Protein AF-A0A9D9PP61-F1 (afdb_monomer)

Solvent-accessible surface area (backbone atoms only — not comparable to full-atom values): 11544 Å² total; per-residue (Å²): 133,84,81,78,79,73,74,81,73,53,73,69,57,49,48,56,55,35,59,77,55,33,58,64,58,42,52,49,50,52,59,73,33,48,47,101,90,44,69,43,44,68,62,46,33,52,52,33,17,30,43,15,10,36,27,21,38,51,21,28,61,73,68,67,52,72,70,45,78,49,66,47,98,87,64,31,32,33,50,43,47,66,54,40,40,46,40,39,63,72,36,74,66,7,30,41,28,34,34,34,77,76,27,69,51,53,68,69,57,54,50,51,41,51,53,49,44,68,73,51,63,86,49,85,87,61,56,57,95,81,36,53,58,68,61,52,48,49,55,43,50,52,45,38,73,64,60,40,52,61,47,46,68,71,71,37,94,47,52,80,39,42,15,41,44,31,9,52,33,27,29,51,46,42,50,53,25,43,77,72,66,46,58,48,55,62,51,31,53,51,32,42,46,32,19,58,50,34,30,24,59,54,78,56,44,44,78,79,70,76,79,81,73,129

pLDDT: mean 89.69, std 12.36, range [35.34, 98.19]

Secondary structure (DSSP, 8-state):
------PPPPHHHHHHHHHHHHHHHHHHHHHHTEETTEE-HHHHHHHHHHHHHHHHHHHHHHHT---EEEE-TTS-EEEESHHHHHHHTSSTTSHHHHHHHHH---HHHHHHHHHHHHHHTT-TT--BTTB-HHHHHHHHHHHIIIIIHHHHHHH-SSGGGHHHHHHHHHHHHHHHHHHTT--HHHHHHHHHHHHHHHTT--GGGS--------

Sequence (214 aa):
MGLFNKKQETEDQIVDRLCGNAGNVVAMFQHVFDTPAGFDSRRAVIFTSSLAGFACHQAVNANKESYQLVTTADGRKFYFGDSVNKYLLESTYSTVGSITAVTDVPFEEIREIVRKCASIIGEEGYTLGGYNPQLLYRETKECWNGIFDNMIARYCMTPSEWPLLFGIVAQNIVSIALEGGAPKEATGKLSAEVMIYMSKLDDDSFLTDGEESI

Radius of gyration: 17.22 Å; Cα contacts (8 Å, |Δi|>4): 284; chains: 1; bounding box: 47×47×52 Å

Mean predicted aligned error: 5.37 Å

Structure (mmCIF, N/CA/C/O backbone):
data_AF-A0A9D9PP61-F1
#
_entry.id   AF-A0A9D9PP61-F1
#
loop_
_atom_site.group_PDB
_atom_site.id
_atom_site.type_symbol
_atom_site.label_atom_id
_atom_site.label_alt_id
_atom_site.label_comp_id
_atom_site.label_asym_id
_atom_site.label_entity_id
_atom_site.label_seq_id
_atom_site.pdbx_PDB_ins_code
_atom_site.Cartn_x
_atom_site.Cartn_y
_atom_site.Cartn_z
_atom_site.occupancy
_atom_site.B_iso_or_equiv
_atom_site.auth_seq_id
_atom_site.auth_comp_id
_atom_site.auth_asym_id
_atom_site.auth_atom_id
_atom_site.pdbx_PDB_model_num
ATOM 1 N N . MET A 1 1 ? 16.218 -29.564 27.426 1.00 40.28 1 MET A N 1
ATOM 2 C CA . MET A 1 1 ? 15.906 -29.040 26.079 1.00 40.28 1 MET A CA 1
ATOM 3 C C . MET A 1 1 ? 16.162 -27.549 26.109 1.00 40.28 1 MET A C 1
ATOM 5 O O . MET A 1 1 ? 15.492 -26.859 26.864 1.00 40.28 1 MET A O 1
ATOM 9 N N . GLY A 1 2 ? 17.202 -27.085 25.416 1.00 39.81 2 GLY A N 1
ATOM 10 C CA . GLY A 1 2 ? 17.571 -25.673 25.408 1.00 39.81 2 GLY A CA 1
ATOM 11 C C . GLY A 1 2 ? 16.500 -24.852 24.701 1.00 39.81 2 GLY A C 1
ATOM 12 O O . GLY A 1 2 ? 16.212 -25.097 23.532 1.00 39.81 2 GLY A O 1
ATOM 13 N N . LEU A 1 3 ? 15.913 -23.899 25.422 1.00 43.56 3 LEU A N 1
ATOM 14 C CA . LEU A 1 3 ? 15.178 -22.787 24.836 1.00 43.56 3 LEU A CA 1
ATOM 15 C C . LEU A 1 3 ? 16.167 -22.042 23.936 1.00 43.56 3 LEU A C 1
ATOM 17 O O . LEU A 1 3 ? 17.056 -21.349 24.429 1.00 43.56 3 LEU A O 1
ATOM 21 N N . PHE A 1 4 ? 16.069 -22.245 22.622 1.00 47.28 4 PHE A N 1
ATOM 22 C CA . PHE A 1 4 ? 16.763 -21.399 21.663 1.00 47.28 4 PHE A CA 1
ATOM 23 C C . PHE A 1 4 ? 16.227 -19.986 21.855 1.00 47.28 4 PHE A C 1
ATOM 25 O O . PHE A 1 4 ? 15.124 -19.657 21.425 1.00 47.28 4 PHE A O 1
ATOM 32 N N . ASN A 1 5 ? 17.016 -19.169 22.542 1.00 44.31 5 ASN A N 1
ATOM 33 C CA . ASN A 1 5 ? 16.831 -17.736 22.628 1.00 44.31 5 ASN A CA 1
ATOM 34 C C . ASN A 1 5 ? 17.084 -17.196 21.210 1.00 44.31 5 ASN A C 1
ATOM 36 O O . ASN A 1 5 ? 18.222 -16.875 20.861 1.00 44.31 5 ASN A O 1
ATOM 40 N N . LYS A 1 6 ? 16.068 -17.228 20.332 1.00 58.09 6 LYS A N 1
ATOM 41 C CA . LYS A 1 6 ? 16.155 -16.585 19.016 1.00 58.09 6 LYS A CA 1
ATOM 42 C C . LYS A 1 6 ? 16.436 -15.114 19.296 1.00 58.09 6 LYS A C 1
ATOM 44 O O . LYS A 1 6 ? 15.601 -14.424 19.873 1.00 58.09 6 LYS A O 1
ATOM 49 N N . LYS A 1 7 ? 17.645 -14.667 18.957 1.00 69.88 7 LYS A N 1
ATOM 50 C CA . LYS A 1 7 ? 18.024 -13.259 19.029 1.00 69.88 7 LYS A CA 1
ATOM 51 C C . LYS A 1 7 ? 16.982 -12.474 18.232 1.00 69.88 7 LYS A C 1
ATOM 53 O O . LYS A 1 7 ? 16.727 -12.824 17.083 1.00 69.88 7 LYS A O 1
ATOM 58 N N . GLN A 1 8 ? 16.358 -11.485 18.865 1.00 81.56 8 GLN A N 1
ATOM 59 C CA . GLN A 1 8 ? 15.402 -10.612 18.195 1.00 81.56 8 GLN A CA 1
ATOM 60 C C . GLN A 1 8 ? 16.118 -9.919 17.029 1.00 81.56 8 GLN A C 1
ATOM 62 O O . GLN A 1 8 ? 17.188 -9.338 17.231 1.00 81.56 8 GLN A O 1
ATOM 67 N N . GLU A 1 9 ? 15.574 -10.067 15.820 1.00 87.12 9 GLU A N 1
ATOM 68 C CA . GLU A 1 9 ? 16.103 -9.420 14.617 1.00 87.12 9 GLU A CA 1
ATOM 69 C C . GLU A 1 9 ? 15.941 -7.896 14.749 1.00 87.12 9 GLU A C 1
ATOM 71 O O . GLU A 1 9 ? 14.954 -7.416 15.315 1.00 87.12 9 GLU A O 1
ATOM 76 N N . THR A 1 10 ? 16.914 -7.127 14.257 1.00 90.31 10 THR A N 1
ATOM 77 C CA . THR A 1 10 ? 16.733 -5.681 14.045 1.00 90.31 10 THR A CA 1
ATOM 78 C C . THR A 1 10 ? 15.830 -5.438 12.832 1.00 90.31 10 THR A C 1
ATOM 80 O O . THR A 1 10 ? 15.660 -6.328 12.001 1.00 90.31 10 THR A O 1
ATOM 83 N N . GLU A 1 11 ? 15.268 -4.233 12.693 1.00 86.25 11 GLU A N 1
ATOM 84 C CA . GLU A 1 11 ? 14.429 -3.876 11.534 1.00 86.25 11 GLU A CA 1
ATOM 85 C C . GLU A 1 11 ? 15.180 -4.085 10.205 1.00 86.25 11 GLU A C 1
ATOM 87 O O . GLU A 1 11 ? 14.649 -4.731 9.307 1.00 86.25 11 GLU A O 1
ATOM 92 N N . ASP A 1 12 ? 16.455 -3.685 10.126 1.00 89.81 12 ASP A N 1
ATOM 93 C CA . ASP A 1 12 ? 17.309 -3.934 8.952 1.00 89.81 12 ASP A CA 1
ATOM 94 C C . ASP A 1 12 ? 17.451 -5.432 8.629 1.00 89.81 12 ASP A C 1
ATOM 96 O O . ASP A 1 12 ? 17.347 -5.838 7.476 1.00 89.81 12 ASP A O 1
ATOM 100 N N . GLN A 1 13 ? 17.632 -6.283 9.647 1.00 92.69 13 GLN A N 1
ATOM 101 C CA . GLN A 1 13 ? 17.748 -7.734 9.451 1.00 92.69 13 GLN A CA 1
ATOM 102 C C . GLN A 1 13 ? 16.442 -8.349 8.935 1.00 92.69 13 GLN A C 1
ATOM 104 O O . GLN A 1 13 ? 16.469 -9.263 8.108 1.00 92.69 13 GLN A O 1
ATOM 109 N N . ILE A 1 14 ? 15.302 -7.842 9.413 1.00 92.38 14 ILE A N 1
ATOM 110 C CA . ILE A 1 14 ? 13.980 -8.237 8.926 1.00 92.38 14 ILE A CA 1
ATOM 111 C C . ILE A 1 14 ? 13.835 -7.832 7.457 1.00 92.38 14 ILE A C 1
ATOM 113 O O . ILE A 1 14 ? 13.460 -8.667 6.634 1.00 92.38 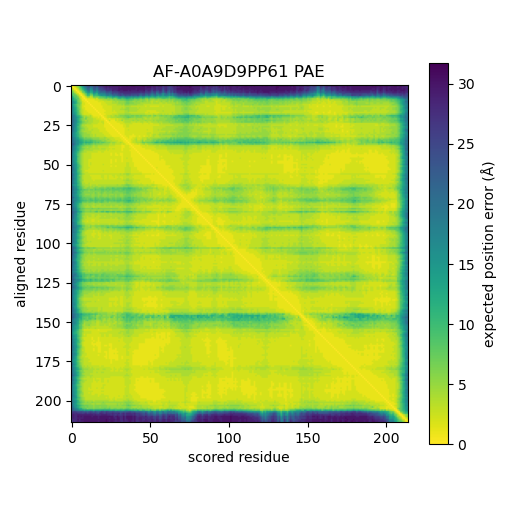14 ILE A O 1
ATOM 117 N N . VAL A 1 15 ? 14.160 -6.583 7.116 1.00 91.12 15 VAL A N 1
ATOM 118 C CA . VAL A 1 15 ? 14.073 -6.067 5.745 1.00 91.12 15 VAL A CA 1
ATOM 119 C C . VAL A 1 15 ? 14.965 -6.870 4.803 1.00 91.12 15 VAL A C 1
ATOM 121 O O . VAL A 1 15 ? 14.468 -7.353 3.789 1.00 91.12 15 VAL A O 1
ATOM 124 N N . ASP A 1 16 ? 16.228 -7.115 5.155 1.00 91.75 16 ASP A N 1
ATOM 125 C CA . ASP A 1 16 ? 17.153 -7.923 4.349 1.00 91.75 16 ASP A CA 1
ATOM 126 C C . ASP A 1 16 ? 16.590 -9.324 4.066 1.00 91.75 16 ASP A C 1
ATOM 128 O O . ASP A 1 16 ? 16.606 -9.813 2.929 1.00 91.75 16 ASP A O 1
ATOM 132 N N . ARG A 1 17 ? 16.028 -9.969 5.095 1.00 93.12 17 ARG A N 1
ATOM 133 C CA . ARG A 1 17 ? 15.388 -11.280 4.963 1.00 93.12 17 ARG A CA 1
ATOM 134 C C . ARG A 1 17 ? 14.162 -11.221 4.053 1.00 93.12 17 ARG A C 1
ATOM 136 O O . ARG A 1 17 ? 13.979 -12.121 3.231 1.00 93.12 17 ARG A O 1
ATOM 143 N N . LEU A 1 18 ? 13.308 -10.211 4.193 1.00 92.88 18 LEU A N 1
ATOM 144 C CA . LEU A 1 18 ? 12.108 -10.062 3.367 1.00 92.88 18 LEU A CA 1
ATOM 145 C C . LEU A 1 18 ? 12.463 -9.732 1.911 1.00 92.88 18 LEU A C 1
ATOM 147 O O . LEU A 1 18 ? 11.897 -10.347 1.010 1.00 92.88 18 LEU A O 1
ATOM 151 N N . CYS A 1 19 ? 13.455 -8.872 1.668 1.00 89.56 19 CYS A N 1
ATOM 152 C CA . CYS A 1 19 ? 13.994 -8.575 0.338 1.00 89.56 19 CYS A CA 1
ATOM 153 C C . CYS A 1 19 ? 14.442 -9.848 -0.390 1.00 89.56 19 CYS A C 1
ATOM 155 O O . CYS A 1 19 ? 14.074 -10.060 -1.546 1.00 89.56 19 CYS A O 1
ATOM 157 N N . GLY A 1 20 ? 15.149 -10.748 0.304 1.00 84.56 20 GLY A N 1
ATOM 158 C CA . GLY A 1 20 ? 15.560 -12.041 -0.254 1.00 84.56 20 GLY A CA 1
ATOM 159 C C . GLY A 1 20 ? 14.400 -12.966 -0.655 1.00 84.56 20 GLY A C 1
ATOM 160 O O . GLY A 1 20 ? 14.601 -13.893 -1.437 1.00 84.56 20 GLY A O 1
ATOM 161 N N . ASN A 1 21 ? 13.185 -12.720 -0.153 1.00 84.00 21 ASN A N 1
ATOM 162 C CA . ASN A 1 21 ? 11.995 -13.534 -0.418 1.00 84.00 21 ASN A CA 1
ATOM 163 C C . ASN A 1 21 ? 10.956 -12.842 -1.320 1.00 84.00 21 ASN A C 1
ATOM 165 O O . ASN A 1 21 ? 10.147 -13.526 -1.954 1.00 84.00 21 ASN A O 1
ATOM 169 N N . ALA A 1 22 ? 10.986 -11.511 -1.420 1.00 87.94 22 ALA A N 1
ATOM 170 C CA . ALA A 1 22 ? 10.025 -10.715 -2.181 1.00 87.94 22 ALA A CA 1
ATOM 171 C C . ALA A 1 22 ? 10.068 -10.995 -3.694 1.00 87.94 22 ALA A C 1
ATOM 173 O O . ALA A 1 22 ? 9.051 -10.848 -4.370 1.00 87.94 22 ALA A O 1
ATOM 174 N N . GLY A 1 23 ? 11.205 -11.459 -4.227 1.00 86.88 23 GLY A N 1
ATOM 175 C CA . GLY A 1 23 ? 11.392 -11.701 -5.663 1.00 86.88 23 GLY A CA 1
ATOM 176 C C . GLY A 1 23 ? 10.360 -12.650 -6.284 1.00 86.88 23 GLY A C 1
ATOM 177 O O . GLY A 1 23 ? 9.895 -12.404 -7.392 1.00 86.88 23 GLY A O 1
ATOM 178 N N . ASN A 1 24 ? 9.919 -13.681 -5.555 1.00 85.38 24 ASN A N 1
ATOM 179 C CA . ASN A 1 24 ? 8.869 -14.584 -6.048 1.00 85.38 24 ASN A CA 1
ATOM 180 C C . ASN A 1 24 ? 7.512 -13.878 -6.170 1.00 85.38 24 ASN A C 1
ATOM 182 O O . ASN A 1 24 ? 6.745 -14.157 -7.088 1.00 85.38 24 ASN A O 1
ATOM 186 N N . VAL A 1 25 ? 7.221 -12.961 -5.245 1.00 88.25 25 VAL A N 1
ATOM 187 C CA . VAL A 1 25 ? 5.981 -12.178 -5.244 1.00 88.25 25 VAL A CA 1
ATOM 188 C C . VAL A 1 25 ? 5.993 -11.169 -6.391 1.00 88.25 25 VAL A C 1
ATOM 190 O O . VAL A 1 25 ? 5.009 -11.036 -7.114 1.00 88.25 25 VAL A O 1
ATOM 193 N N . VAL A 1 26 ? 7.133 -10.509 -6.607 1.00 92.00 26 VAL A N 1
ATOM 194 C CA . VAL A 1 26 ? 7.339 -9.585 -7.730 1.00 92.00 26 VAL A CA 1
ATOM 195 C C . VAL A 1 26 ? 7.181 -10.314 -9.065 1.00 92.00 26 VAL A C 1
ATOM 197 O O . VAL A 1 26 ? 6.409 -9.864 -9.907 1.00 92.00 26 VAL A O 1
ATOM 200 N N . ALA A 1 27 ? 7.828 -11.471 -9.237 1.00 91.00 27 ALA A N 1
ATOM 201 C CA . ALA A 1 27 ? 7.722 -12.269 -10.460 1.00 91.00 27 ALA A CA 1
ATOM 202 C C . ALA A 1 27 ? 6.280 -12.723 -10.739 1.00 91.00 27 ALA A C 1
ATOM 204 O O . ALA A 1 27 ? 5.831 -12.710 -11.885 1.00 91.00 27 ALA A O 1
ATOM 205 N N . MET A 1 28 ? 5.530 -13.079 -9.692 1.00 89.88 28 MET A N 1
ATOM 206 C CA . MET A 1 28 ? 4.110 -13.396 -9.818 1.00 89.88 28 MET A CA 1
ATOM 207 C C . MET A 1 28 ? 3.314 -12.195 -10.340 1.00 89.88 28 MET A C 1
ATOM 209 O O . MET A 1 28 ? 2.527 -12.355 -11.269 1.00 89.88 28 MET A O 1
ATOM 213 N N . PHE A 1 29 ? 3.533 -10.992 -9.802 1.00 90.62 29 PHE A N 1
ATOM 214 C CA . PHE A 1 29 ? 2.865 -9.789 -10.305 1.00 90.62 29 PHE A CA 1
ATOM 215 C C . PHE A 1 29 ? 3.252 -9.443 -11.736 1.00 90.62 29 PHE A C 1
ATOM 217 O O . PHE A 1 29 ? 2.381 -9.092 -12.527 1.00 90.62 29 PHE A O 1
ATOM 224 N N . GLN A 1 30 ? 4.530 -9.583 -12.087 1.00 91.25 30 GLN A N 1
ATOM 225 C CA . GLN A 1 30 ? 4.978 -9.409 -13.465 1.00 91.25 30 GLN A CA 1
ATOM 226 C C . GLN A 1 30 ? 4.239 -10.352 -14.408 1.00 91.25 30 GLN A C 1
ATOM 228 O O . GLN A 1 30 ? 3.771 -9.905 -15.443 1.00 91.25 30 GLN A O 1
ATOM 233 N N . HIS A 1 31 ? 4.065 -11.618 -14.023 1.00 92.19 31 HIS A N 1
ATOM 234 C CA . HIS A 1 31 ? 3.321 -12.584 -14.824 1.00 92.19 31 HIS A CA 1
ATOM 235 C C . HIS A 1 31 ? 1.824 -12.255 -14.925 1.00 92.19 31 HIS A C 1
ATOM 237 O O . HIS A 1 31 ? 1.257 -12.320 -16.010 1.00 92.19 31 HIS A O 1
ATOM 243 N N . VAL A 1 32 ? 1.182 -11.887 -13.811 1.00 91.06 32 VAL A N 1
ATOM 244 C CA . VAL A 1 32 ? -0.259 -11.572 -13.763 1.00 91.06 32 VAL A CA 1
ATOM 245 C C . VAL A 1 32 ? -0.608 -10.336 -14.593 1.00 91.06 32 VAL A C 1
ATOM 247 O O . VAL A 1 32 ? -1.682 -10.283 -15.188 1.00 91.06 32 VAL A O 1
ATOM 250 N N . PHE A 1 33 ? 0.284 -9.348 -14.632 1.00 93.94 33 PHE A N 1
ATOM 251 C CA . PHE A 1 33 ? 0.080 -8.106 -15.377 1.00 93.94 33 PHE A CA 1
ATOM 252 C C . PHE A 1 33 ? 0.814 -8.075 -16.720 1.00 93.94 33 PHE A C 1
ATOM 254 O O . PHE A 1 33 ? 0.855 -7.025 -17.364 1.00 93.94 33 PHE A O 1
ATOM 261 N N . ASP A 1 34 ? 1.372 -9.201 -17.165 1.00 93.12 34 ASP A N 1
ATOM 262 C CA . ASP A 1 34 ? 1.887 -9.316 -18.522 1.00 93.12 34 ASP A CA 1
ATOM 263 C C . ASP A 1 34 ? 0.721 -9.441 -19.505 1.00 93.12 34 ASP A C 1
ATOM 265 O O . ASP A 1 34 ? -0.231 -10.200 -19.305 1.00 93.12 34 ASP A O 1
ATOM 269 N N . THR A 1 35 ? 0.781 -8.670 -20.582 1.00 90.00 35 THR A N 1
ATOM 270 C CA . THR A 1 35 ? -0.238 -8.675 -21.632 1.00 90.00 35 THR A CA 1
ATOM 271 C C . THR A 1 35 ? 0.434 -8.888 -22.984 1.00 90.00 35 THR A C 1
ATOM 273 O O . THR A 1 35 ? 1.638 -8.671 -23.117 1.00 90.00 35 THR A O 1
ATOM 276 N N . PRO A 1 36 ? -0.312 -9.225 -24.052 1.00 90.06 36 PRO A N 1
ATOM 277 C CA . PRO A 1 36 ? 0.263 -9.277 -25.396 1.00 90.06 36 PRO A CA 1
ATOM 278 C C . PRO A 1 36 ? 0.919 -7.960 -25.852 1.00 90.06 36 PRO A C 1
ATOM 280 O O . PRO A 1 36 ? 1.745 -7.976 -26.760 1.00 90.06 36 PRO A O 1
ATOM 283 N N . ALA A 1 37 ? 0.548 -6.825 -25.244 1.00 86.94 37 ALA A N 1
ATOM 284 C CA . ALA A 1 37 ? 1.126 -5.507 -25.505 1.00 86.94 37 ALA A CA 1
ATOM 285 C C . ALA A 1 37 ? 2.314 -5.162 -24.580 1.00 86.94 37 ALA A C 1
ATOM 287 O O . ALA A 1 37 ? 2.876 -4.073 -24.694 1.00 86.94 37 ALA A O 1
ATOM 288 N N . GLY A 1 38 ? 2.698 -6.075 -23.684 1.00 89.50 38 GLY A N 1
ATOM 289 C CA . GLY A 1 38 ? 3.702 -5.885 -22.641 1.00 89.50 38 GLY A CA 1
ATOM 290 C C . GLY A 1 38 ? 3.092 -5.745 -21.245 1.00 89.50 38 GLY A C 1
ATOM 291 O O . GLY A 1 38 ? 1.882 -5.873 -21.049 1.00 89.50 38 GLY A O 1
ATOM 292 N N . PHE A 1 39 ? 3.952 -5.470 -20.271 1.00 91.94 39 PHE A N 1
ATOM 293 C CA . PHE A 1 39 ? 3.586 -5.341 -18.863 1.00 91.94 39 PHE A CA 1
ATOM 294 C C . PHE A 1 39 ? 2.705 -4.105 -18.604 1.00 91.94 39 PHE A C 1
ATOM 296 O O . PHE A 1 39 ? 3.127 -2.972 -18.853 1.00 91.94 39 PHE A O 1
ATOM 303 N N . ASP A 1 40 ? 1.502 -4.308 -18.057 1.00 94.88 40 ASP A N 1
ATOM 304 C CA . ASP A 1 40 ? 0.613 -3.230 -17.602 1.00 94.88 40 ASP A CA 1
ATOM 305 C C . ASP A 1 40 ? 1.108 -2.665 -16.264 1.00 94.88 40 ASP A C 1
ATOM 307 O O . ASP A 1 40 ? 0.609 -2.968 -15.174 1.00 94.88 40 ASP A O 1
ATOM 311 N N . SER A 1 41 ? 2.135 -1.823 -16.365 1.00 94.50 41 SER A N 1
ATOM 312 C CA . SER A 1 41 ? 2.812 -1.231 -15.216 1.00 94.50 41 SER A CA 1
ATOM 313 C C . SER A 1 41 ? 1.883 -0.385 -14.350 1.00 94.50 41 SER A C 1
ATOM 315 O O . SER A 1 41 ? 2.013 -0.387 -13.127 1.00 94.50 41 SER A O 1
ATOM 317 N N . ARG A 1 42 ? 0.898 0.295 -14.945 1.00 95.00 42 ARG A N 1
ATOM 318 C CA . ARG A 1 42 ? -0.048 1.128 -14.196 1.00 95.00 42 ARG A CA 1
ATOM 319 C C . ARG A 1 42 ? -0.946 0.275 -13.312 1.00 95.00 42 ARG A C 1
ATOM 321 O O . ARG A 1 42 ? -1.109 0.598 -12.134 1.00 95.00 42 ARG A O 1
ATOM 328 N N . ARG A 1 43 ? -1.536 -0.792 -13.858 1.00 95.06 43 ARG A N 1
ATOM 329 C CA . ARG A 1 43 ? -2.385 -1.691 -13.070 1.00 95.06 43 ARG A CA 1
ATOM 330 C C . ARG A 1 43 ? -1.575 -2.416 -11.999 1.00 95.06 43 ARG A C 1
ATOM 332 O O . ARG A 1 43 ? -2.035 -2.507 -10.863 1.00 95.06 43 ARG A O 1
ATOM 339 N N . ALA A 1 44 ? -0.356 -2.841 -12.330 1.00 96.31 44 ALA A N 1
ATOM 340 C CA . ALA A 1 44 ? 0.547 -3.471 -11.375 1.00 96.31 44 ALA A CA 1
ATOM 341 C C . ALA A 1 44 ? 0.895 -2.549 -10.196 1.00 96.31 44 ALA A C 1
ATOM 343 O O . ALA A 1 44 ? 0.817 -2.969 -9.039 1.00 96.31 44 ALA A O 1
ATOM 344 N N . VAL A 1 45 ? 1.223 -1.283 -10.470 1.00 97.75 45 VAL A N 1
ATOM 345 C CA . VAL A 1 45 ? 1.483 -0.276 -9.432 1.00 97.75 45 VAL A CA 1
ATOM 346 C C . VAL A 1 45 ? 0.256 -0.088 -8.543 1.00 97.75 45 VAL A C 1
ATOM 348 O O . VAL A 1 45 ? 0.363 -0.244 -7.333 1.00 97.75 45 VAL A O 1
ATOM 351 N N . ILE A 1 46 ? -0.925 0.155 -9.120 1.00 97.69 46 ILE A N 1
ATOM 352 C CA . ILE A 1 46 ? -2.157 0.358 -8.338 1.00 97.69 46 ILE A CA 1
ATOM 353 C C . ILE A 1 46 ? -2.447 -0.854 -7.448 1.00 97.69 46 ILE A C 1
ATOM 355 O O . ILE A 1 46 ? -2.716 -0.699 -6.260 1.00 97.69 46 ILE A O 1
ATOM 359 N N . PHE A 1 47 ? -2.351 -2.067 -7.986 1.00 96.62 47 PHE A N 1
ATOM 360 C CA . PHE A 1 47 ? -2.697 -3.263 -7.227 1.00 96.62 47 PHE A CA 1
ATOM 361 C C . PHE A 1 47 ? -1.696 -3.567 -6.104 1.00 96.62 47 PHE A C 1
ATOM 363 O O . PHE A 1 47 ? -2.089 -3.865 -4.976 1.00 96.62 47 PHE A O 1
ATOM 370 N N . THR A 1 48 ? -0.394 -3.448 -6.372 1.00 96.88 48 THR A N 1
ATOM 371 C CA . THR A 1 48 ? 0.632 -3.672 -5.340 1.00 96.88 48 THR A CA 1
ATOM 372 C C . THR A 1 48 ? 0.643 -2.583 -4.272 1.00 96.88 48 THR A C 1
ATOM 374 O O . THR A 1 48 ? 0.789 -2.895 -3.090 1.00 96.88 48 THR A O 1
ATOM 377 N N . SER A 1 49 ? 0.390 -1.324 -4.642 1.00 98.12 49 SER A N 1
ATOM 378 C CA . SER A 1 49 ? 0.153 -0.242 -3.684 1.00 98.12 49 SER A CA 1
ATOM 379 C C . SER A 1 49 ? -1.098 -0.486 -2.840 1.00 98.12 49 SER A C 1
ATOM 381 O O . SER A 1 49 ? -1.081 -0.237 -1.636 1.00 98.12 49 SER A O 1
ATOM 383 N N . SER A 1 50 ? -2.163 -1.023 -3.440 1.00 97.88 50 SER A N 1
ATOM 384 C CA . SER A 1 50 ? -3.391 -1.372 -2.721 1.00 97.88 50 SER A CA 1
ATOM 385 C C . SER A 1 50 ? -3.132 -2.428 -1.651 1.00 97.88 50 SER A C 1
ATOM 387 O O . SER A 1 50 ? -3.491 -2.235 -0.490 1.00 97.88 50 SER A O 1
ATOM 389 N N . LEU A 1 51 ? -2.418 -3.498 -2.010 1.00 96.44 51 LEU A N 1
ATOM 390 C CA . LEU A 1 51 ? -2.029 -4.551 -1.071 1.00 96.44 51 LEU A CA 1
ATOM 391 C C . LEU A 1 51 ? -1.136 -4.046 0.055 1.00 96.44 51 LEU A C 1
ATOM 393 O O . LEU A 1 51 ? -1.340 -4.434 1.200 1.00 96.44 51 LEU A O 1
ATOM 397 N N . ALA A 1 52 ? -0.168 -3.178 -0.241 1.00 97.44 52 ALA A N 1
ATOM 398 C CA . ALA A 1 52 ? 0.689 -2.594 0.786 1.00 97.44 52 ALA A CA 1
ATOM 399 C C . ALA A 1 52 ? -0.117 -1.742 1.783 1.00 97.44 52 ALA A C 1
ATOM 401 O O . ALA A 1 52 ? 0.064 -1.881 2.991 1.00 97.44 52 ALA A O 1
ATOM 402 N N . GLY A 1 53 ? -1.050 -0.918 1.292 1.00 97.50 53 GLY A N 1
ATOM 403 C CA . GLY A 1 53 ? -1.969 -0.157 2.142 1.00 97.50 53 GLY A CA 1
ATOM 404 C C . GLY A 1 53 ? -2.868 -1.061 2.989 1.00 97.50 53 GLY A C 1
ATOM 405 O O . GLY A 1 53 ? -2.947 -0.895 4.206 1.00 97.50 53 GLY A O 1
ATOM 406 N N . PHE A 1 54 ? -3.490 -2.060 2.362 1.00 96.81 54 PHE A N 1
ATOM 407 C CA . PHE A 1 54 ? -4.339 -3.050 3.027 1.00 96.81 54 PHE A CA 1
ATOM 408 C C . PHE A 1 54 ? -3.574 -3.837 4.106 1.00 96.81 54 PHE A C 1
ATOM 410 O O . PHE A 1 54 ? -4.073 -4.015 5.216 1.00 96.81 54 PHE A O 1
ATOM 417 N N . ALA A 1 55 ? -2.324 -4.228 3.836 1.00 96.69 55 ALA A N 1
ATOM 418 C CA . ALA A 1 55 ? -1.470 -4.935 4.788 1.00 96.69 55 ALA A CA 1
ATOM 419 C C . ALA A 1 55 ? -1.244 -4.143 6.086 1.00 96.69 55 ALA A C 1
ATOM 421 O O . ALA A 1 55 ? -1.193 -4.749 7.157 1.00 96.69 55 ALA A O 1
ATOM 422 N N . CYS A 1 56 ? -1.151 -2.807 6.019 1.00 97.00 56 CYS A N 1
ATOM 423 C CA . CYS A 1 56 ? -1.059 -1.951 7.209 1.00 97.00 56 CYS A CA 1
ATOM 424 C C . CYS A 1 56 ? -2.279 -2.133 8.122 1.00 97.00 56 CYS A C 1
ATOM 426 O O . CYS A 1 56 ? -2.125 -2.296 9.331 1.00 97.00 56 CYS A O 1
ATOM 428 N N . HIS A 1 57 ? -3.485 -2.133 7.548 1.00 94.12 57 HIS A N 1
ATOM 429 C CA . HIS A 1 57 ? -4.719 -2.337 8.305 1.00 94.12 57 HIS A CA 1
ATOM 430 C C . HIS A 1 57 ? -4.792 -3.757 8.891 1.00 94.12 57 HIS A C 1
ATOM 432 O O . HIS A 1 57 ? -5.056 -3.933 10.082 1.00 94.12 57 HIS A O 1
ATOM 438 N N . GLN A 1 58 ? -4.448 -4.767 8.090 1.00 94.88 58 GLN A N 1
ATOM 439 C CA . GLN A 1 58 ? -4.435 -6.162 8.531 1.00 94.88 58 GLN A CA 1
ATOM 440 C C . GLN A 1 58 ? -3.446 -6.415 9.674 1.00 94.88 58 GLN A C 1
ATOM 442 O O . GLN A 1 58 ? -3.769 -7.148 10.609 1.00 94.88 58 GLN A O 1
ATOM 447 N N . ALA A 1 59 ? -2.266 -5.789 9.641 1.00 95.50 59 ALA A N 1
ATOM 448 C CA . ALA A 1 59 ? -1.277 -5.896 10.710 1.00 95.50 59 ALA A CA 1
ATOM 449 C C . ALA A 1 59 ? -1.809 -5.331 12.037 1.00 95.50 59 ALA A C 1
ATOM 451 O O . ALA A 1 59 ? -1.695 -5.984 13.076 1.00 95.50 59 ALA A O 1
ATOM 452 N N . VAL A 1 60 ? -2.454 -4.159 11.993 1.00 95.62 60 VAL A N 1
ATOM 453 C CA . VAL A 1 60 ? -3.103 -3.534 13.159 1.00 95.62 60 VAL A CA 1
ATOM 454 C C . VAL A 1 60 ? -4.188 -4.446 13.735 1.00 95.62 60 VAL A C 1
ATOM 456 O O . VAL A 1 60 ? -4.203 -4.690 14.944 1.00 95.62 60 VAL A O 1
ATOM 459 N N . ASN A 1 61 ? -5.047 -5.011 12.882 1.00 93.44 61 ASN A N 1
ATOM 460 C CA . ASN A 1 61 ? -6.103 -5.936 13.302 1.00 93.44 61 ASN A CA 1
ATOM 461 C C . ASN A 1 61 ? -5.533 -7.209 13.944 1.00 93.44 61 ASN A C 1
ATOM 463 O O . ASN A 1 61 ? -5.961 -7.609 15.028 1.00 93.44 61 ASN A O 1
ATOM 467 N N . ALA A 1 62 ? -4.535 -7.829 13.311 1.00 94.12 62 ALA A N 1
ATOM 468 C CA . ALA A 1 62 ? -3.911 -9.055 13.800 1.00 94.12 62 ALA A CA 1
ATOM 469 C C . ALA A 1 62 ? -3.172 -8.850 15.134 1.00 94.12 62 ALA A C 1
ATOM 471 O O . ALA A 1 62 ? -3.232 -9.713 16.014 1.00 94.12 62 ALA A O 1
ATOM 472 N N . ASN A 1 63 ? -2.536 -7.690 15.319 1.00 95.19 63 ASN A N 1
ATOM 473 C CA . ASN A 1 63 ? -1.875 -7.323 16.571 1.00 95.19 63 ASN A CA 1
ATOM 474 C C . ASN A 1 63 ? -2.837 -6.779 17.639 1.00 95.19 63 ASN A C 1
ATOM 476 O O . ASN A 1 63 ? -2.415 -6.574 18.778 1.00 95.19 63 ASN A O 1
ATOM 480 N N . LYS A 1 64 ? -4.119 -6.570 17.305 1.00 94.19 64 LYS A N 1
ATOM 481 C CA . LYS A 1 64 ? -5.124 -5.943 18.182 1.00 94.19 64 LYS A CA 1
ATOM 482 C C . LYS A 1 64 ? -4.684 -4.558 18.666 1.00 94.19 64 LYS A C 1
ATOM 484 O O . LYS A 1 64 ? -4.903 -4.186 19.820 1.00 94.19 64 LYS A O 1
ATOM 489 N N . GLU A 1 65 ? -4.023 -3.818 17.785 1.00 92.94 65 GLU A N 1
ATOM 490 C CA . GLU A 1 65 ? -3.583 -2.453 18.044 1.00 92.94 65 GLU A CA 1
ATOM 491 C C . GLU A 1 65 ? -4.777 -1.487 17.991 1.00 92.94 65 GLU A C 1
ATOM 493 O O . GLU A 1 65 ? -5.791 -1.741 17.340 1.00 92.94 65 GLU A O 1
ATOM 498 N N . SER A 1 66 ? -4.681 -0.364 18.704 1.00 91.25 66 SER A N 1
ATOM 499 C CA . SER A 1 66 ? -5.779 0.600 18.785 1.00 91.25 66 SER A CA 1
ATOM 500 C C . SER A 1 66 ? -5.878 1.461 17.530 1.00 91.25 66 SER A C 1
ATOM 502 O O . SER A 1 66 ? -4.868 1.981 17.050 1.00 91.25 66 SER A O 1
ATOM 504 N N . TYR A 1 67 ? -7.102 1.698 17.073 1.00 92.00 67 TYR A N 1
ATOM 505 C CA . TYR A 1 67 ? -7.447 2.645 16.017 1.00 92.00 67 TYR A CA 1
ATOM 506 C C . TYR A 1 67 ? -8.769 3.354 16.350 1.00 92.00 67 TYR A C 1
ATOM 508 O O . TYR A 1 67 ? -9.515 2.951 17.241 1.00 92.00 67 TYR A O 1
ATOM 516 N N . GLN A 1 68 ? -9.035 4.435 15.630 1.00 92.12 68 GLN A N 1
ATOM 517 C CA . GLN A 1 68 ? -10.250 5.234 15.660 1.00 92.12 68 GLN A CA 1
ATOM 518 C C . GLN A 1 68 ? -11.113 4.901 14.444 1.00 92.12 68 GLN A C 1
ATOM 520 O O . GLN A 1 68 ? -10.612 4.805 13.323 1.00 92.12 68 GLN A O 1
ATOM 525 N N . LEU A 1 69 ? -12.417 4.772 14.670 1.00 91.81 69 LEU A N 1
ATOM 526 C CA . LEU A 1 69 ? -13.406 4.621 13.610 1.00 91.81 69 LEU A CA 1
ATOM 527 C C . LEU A 1 69 ? -14.039 5.977 13.315 1.00 91.81 69 LEU A C 1
ATOM 529 O O . LEU A 1 69 ? -14.672 6.582 14.180 1.00 91.81 69 LEU A O 1
ATOM 533 N N . VAL A 1 70 ? -13.901 6.437 12.078 1.00 91.38 70 VAL A N 1
ATOM 534 C CA . VAL A 1 70 ? -14.605 7.610 11.565 1.00 91.38 70 VAL A CA 1
ATOM 535 C C . VAL A 1 70 ? -15.838 7.113 10.826 1.00 91.38 70 VAL A C 1
ATOM 537 O O . VAL A 1 70 ? -15.721 6.430 9.814 1.00 91.38 70 VAL A O 1
ATOM 540 N N . THR A 1 71 ? -17.020 7.426 11.355 1.00 91.88 71 THR A N 1
ATOM 541 C CA . THR A 1 71 ? -18.298 7.065 10.728 1.00 91.88 71 THR A CA 1
ATOM 542 C C . THR A 1 71 ? -18.828 8.262 9.955 1.00 91.88 71 THR A C 1
ATOM 544 O O . THR A 1 71 ? -18.979 9.350 10.511 1.00 91.88 71 THR A O 1
ATOM 547 N N . THR A 1 72 ? -19.085 8.068 8.668 1.00 88.75 72 THR A N 1
ATOM 548 C CA . THR A 1 72 ? -19.708 9.081 7.808 1.00 88.75 72 THR A CA 1
ATOM 549 C C . THR A 1 72 ? -21.212 9.175 8.070 1.00 88.75 72 THR A C 1
ATOM 551 O O . THR A 1 72 ? -21.800 8.318 8.730 1.00 88.75 72 THR A O 1
ATOM 554 N N . ALA A 1 73 ? -21.855 10.233 7.569 1.00 87.00 73 ALA A N 1
ATOM 555 C CA . ALA A 1 73 ? -23.280 10.478 7.801 1.00 87.00 73 ALA A CA 1
ATOM 556 C C . ALA A 1 73 ? -24.197 9.361 7.263 1.00 87.00 73 ALA A C 1
ATOM 558 O O . ALA A 1 73 ? -25.298 9.187 7.779 1.00 87.00 73 ALA A O 1
ATOM 559 N N . ASP A 1 74 ? -23.744 8.604 6.260 1.00 86.56 74 ASP A N 1
ATOM 560 C CA . ASP A 1 74 ? -24.472 7.465 5.685 1.00 86.56 74 ASP A CA 1
ATOM 561 C C . ASP A 1 74 ? -24.165 6.118 6.363 1.00 86.56 74 ASP A C 1
ATOM 563 O O . ASP A 1 74 ? -24.735 5.095 5.990 1.00 86.56 74 ASP A O 1
ATOM 567 N N . GLY A 1 75 ? -23.310 6.110 7.390 1.00 88.12 75 GLY A N 1
ATOM 568 C CA . GLY A 1 75 ? -23.016 4.929 8.197 1.00 88.12 75 GLY A CA 1
ATOM 569 C C . GLY A 1 75 ? -21.779 4.134 7.780 1.00 88.12 75 GLY A C 1
ATOM 570 O O . GLY A 1 75 ? -21.398 3.229 8.525 1.00 88.12 75 GLY A O 1
ATOM 571 N N . ARG A 1 76 ? -21.100 4.475 6.673 1.00 92.88 76 ARG A N 1
ATOM 572 C CA . ARG A 1 76 ? -19.807 3.850 6.331 1.00 92.88 76 ARG A CA 1
ATOM 573 C C . ARG A 1 76 ? -18.736 4.213 7.349 1.00 92.88 76 ARG A C 1
ATOM 575 O O . ARG A 1 76 ? -18.662 5.369 7.787 1.00 92.88 76 ARG A O 1
ATOM 582 N N . LYS A 1 77 ? -17.880 3.249 7.690 1.00 94.12 77 LYS A N 1
ATOM 583 C CA . LYS A 1 77 ? -16.816 3.401 8.689 1.00 94.12 77 LYS A CA 1
ATOM 584 C C . LYS A 1 77 ? -15.435 3.309 8.063 1.00 94.12 77 LYS A C 1
ATOM 586 O O . LYS A 1 77 ? -15.161 2.422 7.265 1.00 94.12 77 LYS A O 1
ATOM 591 N N . PHE A 1 78 ? -14.547 4.193 8.491 1.00 94.19 78 PHE A N 1
ATOM 592 C CA . PHE A 1 78 ? -13.174 4.281 8.011 1.00 94.19 78 PHE A CA 1
ATOM 593 C C . PHE A 1 78 ? -12.192 4.282 9.180 1.00 94.19 78 PHE A C 1
ATOM 595 O O . PHE A 1 78 ? -12.489 4.804 10.257 1.00 94.19 78 PHE A O 1
ATOM 602 N N . TYR A 1 79 ? -11.012 3.708 8.967 1.00 93.00 79 TYR A N 1
ATOM 603 C CA . TYR A 1 79 ? -10.085 3.339 10.035 1.00 93.00 79 TYR A CA 1
ATOM 604 C C . TYR A 1 79 ? -8.897 4.290 10.076 1.00 93.00 79 TYR A C 1
ATOM 606 O O . TYR A 1 79 ? -8.108 4.356 9.140 1.00 93.00 79 TYR A O 1
ATOM 614 N N . PHE A 1 80 ? -8.732 5.011 11.180 1.00 93.06 80 PHE A N 1
ATOM 615 C CA . PHE A 1 80 ? -7.679 6.010 11.361 1.00 93.06 80 PHE A CA 1
ATOM 616 C C . PHE A 1 80 ? -6.903 5.770 12.651 1.00 93.06 80 PHE A C 1
ATOM 618 O O . PHE A 1 80 ? -7.423 5.199 13.597 1.00 93.06 80 PHE A O 1
ATOM 625 N N . GLY A 1 81 ? -5.663 6.243 12.732 1.00 91.19 81 GLY A N 1
ATOM 626 C CA . GLY A 1 81 ? -4.912 6.252 13.986 1.00 91.19 81 GLY A CA 1
ATOM 627 C C . GLY A 1 81 ? -3.438 5.930 13.819 1.00 91.19 81 GLY A C 1
ATOM 628 O O . GLY A 1 81 ? -2.997 5.446 12.773 1.00 91.19 81 GLY A O 1
ATOM 629 N N . ASP A 1 82 ? -2.702 6.194 14.892 1.00 92.75 82 ASP A N 1
ATOM 630 C CA . ASP A 1 82 ? -1.242 6.121 14.933 1.00 92.75 82 ASP A CA 1
ATOM 631 C C . ASP A 1 82 ? -0.731 4.715 14.613 1.00 92.75 82 ASP A C 1
ATOM 633 O O . ASP A 1 82 ? 0.236 4.563 13.883 1.00 92.75 82 ASP A O 1
ATOM 637 N N . SER A 1 83 ? -1.438 3.666 15.038 1.00 93.88 83 SER A N 1
ATOM 638 C CA . SER A 1 83 ? -1.042 2.277 14.769 1.00 93.88 83 SER A CA 1
ATOM 639 C C . SER A 1 83 ? -0.983 1.950 13.269 1.00 93.88 83 SER A C 1
ATOM 641 O O . SER A 1 83 ? -0.040 1.317 12.805 1.00 93.88 83 SER A O 1
ATOM 643 N N . VAL A 1 84 ? -1.949 2.435 12.474 1.00 93.38 84 VAL A N 1
ATOM 644 C CA . VAL A 1 84 ? -1.910 2.277 11.006 1.00 93.38 84 VAL A CA 1
ATOM 645 C C . VAL A 1 84 ? -0.832 3.184 10.409 1.00 93.38 84 VAL A C 1
ATOM 647 O O . VAL A 1 84 ? -0.101 2.774 9.507 1.00 93.38 84 VAL A O 1
ATOM 650 N N . ASN A 1 85 ? -0.719 4.418 10.911 1.00 93.50 85 ASN A N 1
ATOM 651 C CA . ASN A 1 85 ? 0.252 5.395 10.418 1.00 93.50 85 ASN A CA 1
ATOM 652 C C . ASN A 1 85 ? 1.700 4.962 10.676 1.00 93.50 85 ASN A C 1
ATOM 654 O O . ASN A 1 85 ? 2.556 5.222 9.835 1.00 93.50 85 ASN A O 1
ATOM 658 N N . LYS A 1 86 ? 1.957 4.209 11.746 1.00 94.12 86 LYS A N 1
ATOM 659 C CA . LYS A 1 86 ? 3.250 3.592 12.038 1.00 94.12 86 LYS A CA 1
ATOM 660 C C . LYS A 1 86 ? 3.766 2.756 10.868 1.00 94.12 86 LYS A C 1
ATOM 662 O O . LYS A 1 86 ? 4.897 2.940 10.427 1.00 94.12 86 LYS A O 1
ATOM 667 N N . TYR A 1 87 ? 2.926 1.867 10.334 1.00 95.44 87 TYR A N 1
ATOM 668 C CA . TYR A 1 87 ? 3.277 1.019 9.188 1.00 95.44 87 TYR A CA 1
ATOM 669 C C . TYR A 1 87 ? 3.272 1.780 7.855 1.00 95.44 87 TYR A C 1
ATOM 671 O O . TYR A 1 87 ? 3.990 1.417 6.922 1.00 95.44 87 TYR A O 1
ATOM 679 N N . LEU A 1 88 ? 2.460 2.834 7.758 1.00 95.62 88 LEU A N 1
ATOM 680 C CA . LEU A 1 88 ? 2.224 3.569 6.519 1.00 95.62 88 LEU A CA 1
ATOM 681 C C . LEU A 1 88 ? 3.227 4.708 6.275 1.00 95.62 88 LEU A C 1
ATOM 683 O O . LEU A 1 88 ? 3.604 4.916 5.128 1.00 95.62 88 LEU A O 1
ATOM 687 N N . LEU A 1 89 ? 3.647 5.439 7.316 1.00 94.44 89 LEU A N 1
ATOM 688 C CA . LEU A 1 89 ? 4.315 6.747 7.204 1.00 94.44 89 LEU A CA 1
ATOM 689 C C . LEU A 1 89 ? 5.536 6.955 8.125 1.00 94.44 89 LEU A C 1
ATOM 691 O O . LEU A 1 89 ? 6.365 7.807 7.819 1.00 94.44 89 LEU A O 1
ATOM 695 N N . GLU A 1 90 ? 5.639 6.270 9.270 1.00 88.75 90 GLU A N 1
ATOM 696 C CA . GLU A 1 90 ? 6.530 6.720 10.367 1.00 88.75 90 GLU A CA 1
ATOM 697 C C . GLU A 1 90 ? 7.962 6.156 10.336 1.00 88.75 90 GLU A C 1
ATOM 699 O O . GLU A 1 90 ? 8.826 6.641 11.065 1.00 88.75 90 GLU A O 1
ATOM 704 N N . SER A 1 91 ? 8.238 5.158 9.492 1.00 85.56 91 SER A N 1
ATOM 705 C CA . SER A 1 91 ? 9.579 4.577 9.302 1.00 85.56 91 SER A CA 1
ATOM 706 C C . SER A 1 91 ? 10.081 4.812 7.879 1.00 85.56 91 SER A C 1
ATOM 708 O O . SER A 1 91 ? 9.298 4.947 6.938 1.00 85.56 91 SER A O 1
ATOM 710 N N . THR A 1 92 ? 11.403 4.783 7.696 1.00 84.44 92 THR A N 1
ATOM 711 C CA . THR A 1 92 ? 12.010 4.742 6.351 1.00 84.44 92 THR A CA 1
ATOM 712 C C . THR A 1 92 ? 11.583 3.479 5.594 1.00 84.44 92 THR A C 1
ATOM 714 O O . THR A 1 92 ? 11.441 3.511 4.375 1.00 84.44 92 THR A O 1
ATOM 717 N N . TYR A 1 93 ? 11.291 2.397 6.322 1.00 90.00 93 TYR A N 1
ATOM 718 C CA . TYR A 1 93 ? 10.755 1.150 5.776 1.00 90.00 93 TYR A CA 1
ATOM 719 C C . TYR A 1 93 ? 9.223 1.081 5.779 1.00 90.00 93 TYR A C 1
ATOM 721 O O . TYR A 1 93 ? 8.657 0.035 5.472 1.00 90.00 93 TYR A O 1
ATOM 729 N N . SER A 1 94 ? 8.532 2.174 6.126 1.00 94.38 94 SER A N 1
ATOM 730 C CA . SER A 1 94 ? 7.078 2.241 5.961 1.00 94.38 94 SER A CA 1
ATOM 731 C C . SER A 1 94 ? 6.690 2.052 4.496 1.00 94.38 94 SER A C 1
ATOM 733 O O . SER A 1 94 ? 7.491 2.312 3.600 1.00 94.38 94 SER A O 1
ATOM 735 N N . THR A 1 95 ? 5.454 1.637 4.229 1.00 95.62 95 THR A N 1
ATOM 736 C CA . THR A 1 95 ? 5.013 1.370 2.849 1.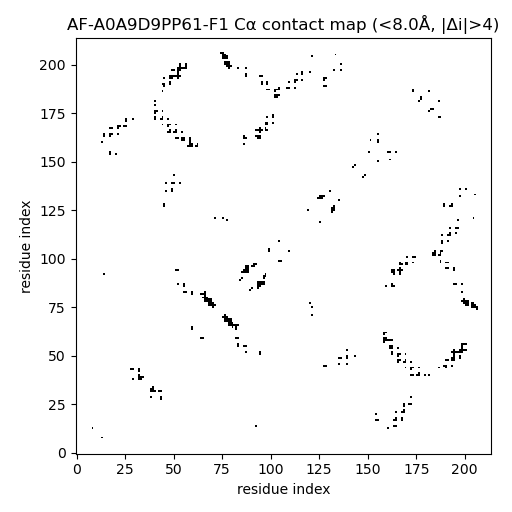00 95.62 95 THR A CA 1
ATOM 737 C C . THR A 1 95 ? 5.145 2.597 1.942 1.00 95.62 95 THR A C 1
ATOM 739 O O . THR A 1 95 ? 5.650 2.473 0.826 1.00 95.62 95 THR A O 1
ATOM 742 N N . VAL A 1 96 ? 4.801 3.797 2.429 1.00 95.69 96 VAL A N 1
ATOM 743 C CA . VAL A 1 96 ? 5.044 5.047 1.687 1.00 95.69 96 VAL A CA 1
ATOM 744 C C . VAL A 1 96 ? 6.537 5.382 1.640 1.00 95.69 96 VAL A C 1
ATOM 746 O O . VAL A 1 96 ? 7.022 5.814 0.594 1.00 95.69 96 VAL A O 1
ATOM 749 N N . GLY A 1 97 ? 7.283 5.130 2.721 1.00 94.38 97 GLY A N 1
ATOM 750 C CA . GLY A 1 97 ? 8.743 5.258 2.757 1.00 94.38 97 GLY A CA 1
ATOM 751 C C . GLY A 1 97 ? 9.424 4.488 1.620 1.00 94.38 97 GLY A C 1
ATOM 752 O O . GLY A 1 97 ? 10.174 5.083 0.843 1.00 94.38 97 GLY A O 1
ATOM 753 N N . SER A 1 98 ? 9.063 3.214 1.433 1.00 93.94 98 SER A N 1
ATOM 754 C CA . SER A 1 98 ? 9.573 2.353 0.357 1.00 93.94 98 SER A CA 1
ATOM 755 C C . SER A 1 98 ? 9.326 2.935 -1.037 1.00 93.94 98 SER A C 1
ATOM 757 O O . SER A 1 98 ? 10.198 2.851 -1.900 1.00 93.94 98 SER A O 1
ATOM 759 N N . ILE A 1 99 ? 8.172 3.572 -1.266 1.00 95.38 99 ILE A N 1
ATOM 760 C CA . ILE A 1 99 ? 7.880 4.240 -2.544 1.00 95.38 99 ILE A CA 1
ATOM 761 C C . ILE A 1 99 ? 8.700 5.514 -2.702 1.00 95.38 99 ILE A C 1
ATOM 763 O O . ILE A 1 99 ? 9.343 5.708 -3.734 1.00 95.38 99 ILE A O 1
ATOM 767 N N . THR A 1 100 ? 8.720 6.379 -1.687 1.00 93.69 100 THR A N 1
ATOM 768 C CA . THR A 1 100 ? 9.456 7.650 -1.768 1.00 93.69 100 THR A CA 1
ATOM 769 C C . THR A 1 100 ? 10.952 7.440 -2.003 1.00 93.69 100 THR A C 1
ATOM 771 O O . THR A 1 100 ? 11.562 8.244 -2.702 1.00 93.69 100 THR A O 1
ATOM 774 N N . ALA A 1 101 ? 11.514 6.320 -1.532 1.00 92.38 101 ALA A N 1
ATOM 775 C CA . ALA A 1 101 ? 12.903 5.934 -1.767 1.00 92.38 101 ALA A CA 1
ATOM 776 C C . ALA A 1 101 ? 13.247 5.675 -3.247 1.00 92.38 101 ALA A C 1
ATOM 778 O O . ALA A 1 101 ? 14.418 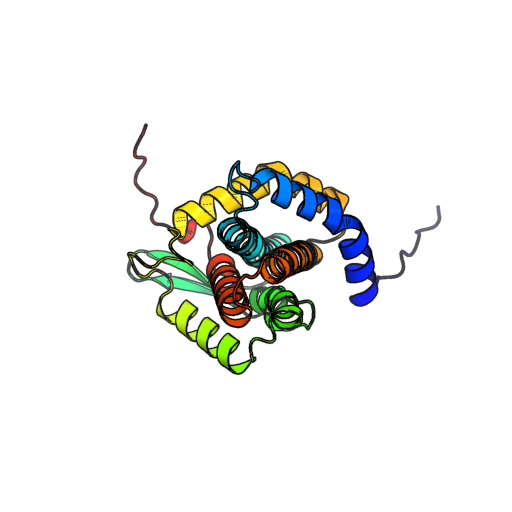5.741 -3.615 1.00 92.38 101 ALA A O 1
ATOM 779 N N . VAL A 1 102 ? 12.257 5.371 -4.098 1.00 95.06 102 VAL A N 1
ATOM 780 C CA . VAL A 1 102 ? 12.470 5.125 -5.538 1.00 95.06 102 VAL A CA 1
ATOM 781 C C . VAL A 1 102 ? 11.849 6.190 -6.431 1.00 95.06 102 VAL A C 1
ATOM 783 O O . VAL A 1 102 ? 12.248 6.309 -7.588 1.00 95.06 102 VAL A O 1
ATOM 786 N N . THR A 1 103 ? 10.912 6.995 -5.923 1.00 95.19 103 THR A N 1
ATOM 787 C CA . THR A 1 103 ? 10.231 8.040 -6.705 1.00 95.19 103 THR A CA 1
ATOM 788 C C . THR A 1 103 ? 10.655 9.465 -6.365 1.00 95.19 103 THR A C 1
ATOM 790 O O . THR A 1 103 ? 10.299 10.370 -7.114 1.00 95.19 103 THR A O 1
ATOM 793 N N . ASP A 1 104 ? 11.421 9.680 -5.292 1.00 90.62 104 ASP A N 1
ATOM 794 C CA . ASP A 1 104 ? 11.838 10.999 -4.786 1.00 90.62 104 ASP A CA 1
ATOM 795 C C . ASP A 1 104 ? 10.668 11.971 -4.534 1.00 90.62 104 ASP A C 1
ATOM 797 O O . ASP A 1 104 ? 10.841 13.190 -4.575 1.00 90.62 104 ASP A O 1
ATOM 801 N N . VAL A 1 105 ? 9.457 11.452 -4.286 1.00 92.94 105 VAL A N 1
ATOM 802 C CA . VAL A 1 105 ? 8.286 12.296 -4.000 1.00 92.94 105 VAL A CA 1
ATOM 803 C C . VAL A 1 105 ? 8.521 13.025 -2.671 1.00 92.94 105 VAL A C 1
ATOM 805 O O . VAL A 1 105 ? 8.721 12.362 -1.649 1.00 92.94 105 VAL A O 1
ATOM 808 N N . PRO A 1 106 ? 8.499 14.371 -2.644 1.00 91.62 106 PRO A N 1
ATOM 809 C CA . PRO A 1 106 ? 8.761 15.126 -1.429 1.00 91.62 106 PRO A CA 1
ATOM 810 C C . PRO A 1 106 ? 7.740 14.841 -0.328 1.00 91.62 106 PRO A C 1
ATOM 812 O O . PRO A 1 106 ? 6.540 14.723 -0.570 1.00 91.62 106 PRO A O 1
ATOM 815 N N . PHE A 1 107 ? 8.201 14.843 0.922 1.00 88.12 107 PHE A N 1
ATOM 816 C CA . PHE A 1 107 ? 7.343 14.597 2.083 1.00 88.12 107 PHE A CA 1
ATOM 817 C C . PHE A 1 107 ? 6.183 15.605 2.225 1.00 88.12 107 PHE A C 1
ATOM 819 O O . PHE A 1 107 ? 5.129 15.257 2.753 1.00 88.12 107 PHE A O 1
ATOM 826 N N . GLU A 1 108 ? 6.341 16.846 1.749 1.00 92.50 108 GLU A N 1
ATOM 827 C CA . GLU A 1 108 ? 5.226 17.807 1.706 1.00 92.50 108 GLU A CA 1
ATOM 828 C C . GLU A 1 108 ? 4.105 17.345 0.770 1.00 92.50 108 GLU A C 1
ATOM 830 O O . GLU A 1 108 ? 2.933 17.467 1.110 1.00 92.50 108 GLU A O 1
ATOM 835 N N . GLU A 1 109 ? 4.438 16.731 -0.366 1.00 95.19 109 GLU A N 1
ATOM 836 C CA . GLU A 1 109 ? 3.427 16.197 -1.277 1.00 95.19 109 GLU A CA 1
ATOM 837 C C . GLU A 1 109 ? 2.726 14.976 -0.685 1.00 95.19 109 GLU A C 1
ATOM 839 O O . GLU A 1 109 ? 1.512 14.850 -0.815 1.00 95.19 109 GLU A O 1
ATOM 844 N N . ILE A 1 110 ? 3.455 14.120 0.039 1.00 94.88 110 ILE A N 1
ATOM 845 C CA . ILE A 1 110 ? 2.848 13.026 0.810 1.00 94.88 110 ILE A CA 1
ATOM 846 C C . ILE A 1 110 ? 1.859 13.580 1.839 1.00 94.88 110 ILE A C 1
ATOM 848 O O . ILE A 1 110 ? 0.748 13.065 1.960 1.00 94.88 110 ILE A O 1
ATOM 852 N N . ARG A 1 111 ? 2.214 14.660 2.547 1.00 94.00 111 ARG A N 1
ATOM 853 C CA . ARG A 1 111 ? 1.297 15.326 3.482 1.00 94.00 111 ARG A CA 1
ATOM 854 C C . ARG A 1 111 ? 0.047 15.854 2.786 1.00 94.00 111 ARG A C 1
ATOM 856 O O . ARG A 1 111 ? -1.044 15.675 3.326 1.00 94.00 111 ARG A O 1
ATOM 863 N N . GLU A 1 112 ? 0.173 16.449 1.602 1.00 96.31 112 GLU A N 1
ATOM 864 C CA . GLU A 1 112 ? -1.004 16.865 0.831 1.00 96.31 112 GLU A CA 1
ATOM 865 C C . GLU A 1 112 ? -1.859 15.678 0.386 1.00 96.31 112 GLU A C 1
ATOM 867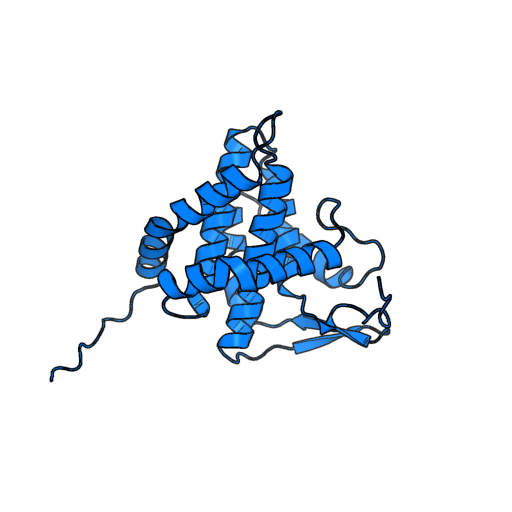 O O . GLU A 1 112 ? -3.082 15.743 0.489 1.00 96.31 112 GLU A O 1
ATOM 872 N N . ILE A 1 113 ? -1.247 14.565 -0.028 1.00 96.56 113 ILE A N 1
ATOM 873 C CA . ILE A 1 113 ? -1.979 13.339 -0.373 1.00 96.56 113 ILE A CA 1
ATOM 874 C C . ILE A 1 113 ? -2.739 12.807 0.844 1.00 96.56 113 ILE A C 1
ATOM 876 O O . ILE A 1 113 ? -3.909 12.462 0.710 1.00 96.56 113 ILE A O 1
ATOM 880 N N . VAL A 1 114 ? -2.130 12.789 2.035 1.00 95.19 114 VAL A N 1
ATOM 881 C CA . VAL A 1 114 ? -2.812 12.380 3.275 1.00 95.19 114 VAL A CA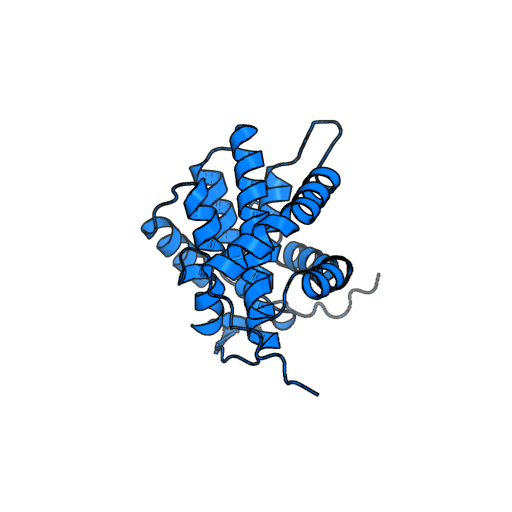 1
ATOM 882 C C . VAL A 1 114 ? -4.020 13.273 3.555 1.00 95.19 114 VAL A C 1
ATOM 884 O O . VAL A 1 114 ? -5.108 12.755 3.809 1.00 95.19 114 VAL A O 1
ATOM 887 N N . ARG A 1 115 ? -3.861 14.602 3.478 1.00 94.75 115 ARG A N 1
ATOM 888 C CA . ARG A 1 115 ? -4.971 15.548 3.697 1.00 94.75 115 ARG A CA 1
ATOM 889 C C . ARG A 1 115 ? -6.085 15.353 2.678 1.00 94.75 115 ARG A C 1
ATOM 891 O O . ARG A 1 115 ? -7.247 15.290 3.065 1.00 94.75 115 ARG A O 1
ATOM 898 N N . LYS A 1 116 ? -5.720 15.221 1.403 1.00 94.50 116 LYS A N 1
ATOM 899 C CA . LYS A 1 116 ? -6.651 14.985 0.301 1.00 94.50 116 LYS A CA 1
ATOM 900 C C . LYS A 1 116 ? -7.408 13.671 0.500 1.00 94.50 116 LYS A C 1
ATOM 902 O O . LYS A 1 116 ? -8.629 13.668 0.426 1.00 94.50 116 LYS A O 1
ATOM 907 N N . CYS A 1 117 ? -6.712 12.576 0.812 1.00 93.94 117 CYS A N 1
ATOM 908 C CA . CYS A 1 117 ? -7.345 11.286 1.091 1.00 93.94 117 CYS A CA 1
ATOM 909 C C . CYS A 1 117 ? -8.322 11.402 2.262 1.00 93.94 117 CYS A C 1
ATOM 911 O O . CYS A 1 117 ? -9.440 10.925 2.156 1.00 93.94 117 CYS A O 1
ATOM 913 N N . ALA A 1 118 ? -7.935 12.075 3.349 1.00 92.00 118 ALA A N 1
ATOM 914 C CA . ALA A 1 118 ? -8.810 12.271 4.499 1.00 92.00 118 ALA A CA 1
ATOM 915 C C . ALA A 1 118 ? -10.039 13.142 4.187 1.00 92.00 118 ALA A C 1
ATOM 917 O O . ALA A 1 118 ? -11.090 12.914 4.777 1.00 92.00 118 ALA A O 1
ATOM 918 N N . SER A 1 119 ? -9.929 14.125 3.284 1.00 91.50 119 SER A N 1
ATOM 919 C CA . SER A 1 119 ? -11.062 14.985 2.924 1.00 91.50 119 SER A CA 1
ATOM 920 C C . SER A 1 119 ? -12.052 14.313 1.979 1.00 91.50 119 SER A C 1
ATOM 922 O O . SER A 1 119 ? -13.235 14.609 2.068 1.00 91.50 119 SER A O 1
ATOM 924 N N . ILE A 1 120 ? -11.571 13.434 1.094 1.00 91.44 120 ILE A N 1
ATOM 925 C CA . ILE A 1 120 ? -12.401 12.779 0.069 1.00 91.44 120 ILE A CA 1
ATOM 926 C C . ILE A 1 120 ? -12.815 11.353 0.438 1.00 91.44 120 ILE A C 1
ATOM 928 O O . ILE A 1 120 ? -13.462 10.670 -0.355 1.00 91.44 120 ILE A O 1
ATOM 932 N N . ILE A 1 121 ? -12.392 10.846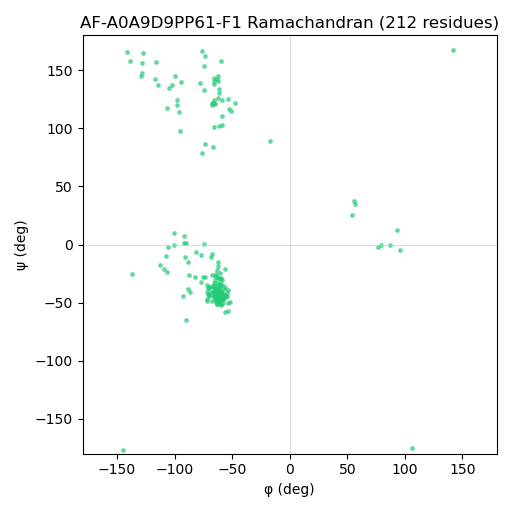 1.598 1.00 89.12 121 ILE A N 1
ATOM 933 C CA . ILE A 1 121 ? -12.702 9.473 1.985 1.00 89.12 121 ILE A CA 1
ATOM 934 C C . ILE A 1 121 ? -14.216 9.301 2.118 1.00 89.12 121 ILE A C 1
ATOM 936 O O . ILE A 1 121 ? -14.898 10.054 2.813 1.00 89.12 121 ILE A O 1
ATOM 940 N N . GLY A 1 122 ? -14.745 8.310 1.407 1.00 85.12 122 GLY A N 1
ATOM 941 C CA . GLY A 1 122 ? -16.182 8.098 1.320 1.00 85.12 122 GLY A CA 1
ATOM 942 C C . GLY A 1 122 ? -16.906 9.020 0.332 1.00 85.12 122 GLY A C 1
ATOM 943 O O . GLY A 1 122 ? -18.103 8.851 0.144 1.00 85.12 122 GLY A O 1
ATOM 944 N N . GLU A 1 123 ? -16.259 9.943 -0.373 1.00 88.50 123 GLU A N 1
ATOM 945 C CA . GLU A 1 123 ? -16.956 10.661 -1.447 1.00 88.50 123 GLU A CA 1
ATOM 946 C C . GLU A 1 123 ? -17.431 9.694 -2.546 1.00 88.50 123 GLU A C 1
ATOM 948 O O . GLU A 1 123 ? -16.697 8.807 -2.994 1.00 88.50 123 GLU A O 1
ATOM 953 N N . GLU A 1 124 ? -18.682 9.852 -2.981 1.00 85.19 124 GLU A N 1
ATOM 954 C CA . GLU A 1 124 ? -19.226 9.077 -4.095 1.00 85.19 124 GLU A CA 1
ATOM 955 C C . GLU A 1 124 ? -18.511 9.435 -5.404 1.00 85.19 124 GLU A C 1
ATOM 957 O O . GLU A 1 124 ? -18.238 10.599 -5.696 1.00 85.19 124 GLU A O 1
ATOM 962 N N . GLY A 1 125 ? -18.207 8.424 -6.219 1.00 85.62 125 GLY A N 1
ATOM 963 C CA . GLY A 1 125 ? -17.580 8.613 -7.530 1.00 85.62 125 GLY A CA 1
ATOM 964 C C . GLY A 1 125 ? -16.078 8.917 -7.505 1.00 85.62 125 GLY A C 1
ATOM 965 O O . GLY A 1 125 ? -15.469 8.995 -8.575 1.00 85.62 125 GLY A O 1
ATOM 966 N N . TYR A 1 126 ? -15.450 9.041 -6.331 1.00 91.50 126 TYR A N 1
ATOM 967 C CA . TYR A 1 126 ? -13.994 9.136 -6.251 1.00 91.50 126 TYR A CA 1
ATOM 968 C C . TYR A 1 126 ? -13.328 7.848 -6.770 1.00 91.50 126 TYR A C 1
ATOM 970 O O . TYR A 1 126 ? -13.813 6.737 -6.550 1.00 91.50 126 TYR A O 1
ATOM 978 N N . THR A 1 127 ? -12.200 7.997 -7.473 1.00 93.44 127 THR A N 1
ATOM 979 C CA . THR A 1 127 ? -11.443 6.871 -8.040 1.00 93.44 127 THR A CA 1
ATOM 980 C C . THR A 1 127 ? -9.969 6.944 -7.676 1.00 93.44 127 THR A C 1
ATOM 982 O O . THR A 1 127 ? -9.373 8.020 -7.656 1.00 93.44 127 THR A O 1
ATOM 985 N N . LEU A 1 128 ? -9.364 5.777 -7.478 1.00 92.94 128 LEU A N 1
ATOM 986 C CA . LEU A 1 128 ? -7.937 5.615 -7.235 1.00 92.94 128 LEU A CA 1
ATOM 987 C C . LEU A 1 128 ? -7.232 5.307 -8.549 1.00 92.94 128 LEU A C 1
ATOM 989 O O . LEU A 1 128 ? -7.274 4.184 -9.051 1.00 92.94 128 LEU A O 1
ATOM 993 N N . GLY A 1 129 ? -6.653 6.333 -9.173 1.00 88.12 129 GLY A N 1
ATOM 994 C CA . GLY A 1 129 ? -6.038 6.183 -10.491 1.00 88.12 129 GLY A CA 1
ATOM 995 C C . GLY A 1 129 ? -7.009 5.642 -11.544 1.00 88.12 129 GLY A C 1
ATOM 996 O O . GLY A 1 129 ? -6.585 4.878 -12.408 1.00 88.12 129 GLY A O 1
ATOM 997 N N . GLY A 1 130 ? -8.293 6.011 -11.474 1.00 90.94 130 GLY A N 1
ATOM 998 C CA . GLY A 1 130 ? -9.351 5.529 -12.369 1.00 90.94 130 GLY A CA 1
ATOM 999 C C . GLY A 1 130 ? -10.031 4.224 -11.939 1.00 90.94 130 GLY A C 1
ATOM 1000 O O . GLY A 1 130 ? -10.947 3.786 -12.628 1.00 90.94 130 GLY A O 1
ATOM 1001 N N . TYR A 1 131 ? -9.627 3.616 -10.819 1.00 92.94 131 TYR A N 1
ATOM 1002 C CA . TYR A 1 131 ? -10.269 2.419 -10.270 1.00 92.94 131 TYR A CA 1
ATOM 1003 C C . TYR A 1 131 ? -11.316 2.781 -9.220 1.00 92.94 131 TYR A C 1
ATOM 1005 O O . TYR A 1 131 ? -11.097 3.661 -8.385 1.00 92.94 131 TYR A O 1
ATOM 1013 N N . ASN A 1 132 ? -12.443 2.067 -9.238 1.00 93.38 132 ASN A N 1
ATOM 1014 C CA . ASN A 1 132 ? -13.432 2.134 -8.169 1.00 93.38 132 ASN A CA 1
ATOM 1015 C C . ASN A 1 132 ? -12.814 1.562 -6.869 1.00 93.38 132 ASN A C 1
ATOM 1017 O O . ASN A 1 132 ? -12.363 0.412 -6.888 1.00 93.38 132 ASN A O 1
ATOM 1021 N N . PRO A 1 133 ? -12.799 2.313 -5.750 1.00 93.94 133 PRO A N 1
ATOM 1022 C CA . PRO A 1 133 ? -12.156 1.862 -4.515 1.00 93.94 133 PRO A CA 1
ATOM 1023 C C . PRO A 1 133 ? -12.764 0.592 -3.902 1.00 93.94 133 PRO A C 1
ATOM 1025 O O . PRO A 1 133 ? -12.030 -0.209 -3.335 1.00 93.94 133 PRO A O 1
ATOM 1028 N N . GLN A 1 134 ? -14.076 0.373 -4.033 1.00 93.44 134 GLN A N 1
ATOM 1029 C CA . GLN A 1 134 ? -14.753 -0.825 -3.518 1.00 93.44 134 GLN A CA 1
ATOM 1030 C C . GLN A 1 134 ? -14.370 -2.075 -4.302 1.00 93.44 134 GLN A C 1
ATOM 1032 O O . GLN A 1 134 ? -14.076 -3.112 -3.708 1.00 93.44 134 GLN A O 1
ATOM 1037 N N . LEU A 1 135 ? -14.333 -1.975 -5.633 1.00 93.31 135 LEU A N 1
ATOM 1038 C CA . LEU A 1 135 ? -13.871 -3.074 -6.479 1.00 93.31 135 LEU A CA 1
ATOM 1039 C C . LEU A 1 135 ? -12.396 -3.376 -6.211 1.00 93.31 135 LEU A C 1
ATOM 1041 O O . LEU A 1 135 ? -12.047 -4.532 -5.990 1.00 93.31 135 LEU A O 1
ATOM 1045 N N . LEU A 1 136 ? -11.550 -2.342 -6.139 1.00 95.81 136 LEU A N 1
ATOM 1046 C CA . LEU A 1 136 ? -10.132 -2.512 -5.828 1.00 95.81 136 LEU A CA 1
ATOM 1047 C C . LEU A 1 136 ? -9.926 -3.155 -4.448 1.00 95.81 136 LEU A C 1
ATOM 1049 O O . LEU A 1 136 ? -9.108 -4.064 -4.322 1.00 95.81 136 LEU A O 1
ATOM 1053 N N . TYR A 1 137 ? -10.682 -2.738 -3.426 1.00 95.88 137 TYR A N 1
ATOM 1054 C CA . TYR A 1 137 ? -10.671 -3.369 -2.103 1.00 95.88 137 TYR A CA 1
ATOM 1055 C C . TYR A 1 137 ? -11.060 -4.844 -2.173 1.00 95.88 137 TYR A C 1
ATOM 1057 O O . TYR A 1 137 ? -10.342 -5.684 -1.635 1.00 95.88 137 TYR A O 1
ATOM 1065 N N . ARG A 1 138 ? -12.151 -5.176 -2.872 1.00 94.88 138 ARG A N 1
ATOM 1066 C CA . ARG A 1 138 ? -12.621 -6.558 -3.017 1.00 94.88 138 ARG A CA 1
ATOM 1067 C C . ARG A 1 138 ? -11.563 -7.444 -3.673 1.00 94.88 138 ARG A C 1
ATOM 1069 O O . ARG A 1 138 ? -11.204 -8.465 -3.096 1.00 94.88 138 ARG A O 1
ATOM 1076 N N . GLU A 1 139 ? -11.010 -7.023 -4.810 1.00 93.75 139 GLU A N 1
ATOM 1077 C CA . GLU A 1 139 ? -9.947 -7.767 -5.501 1.00 93.75 139 GLU A CA 1
ATOM 1078 C C . GLU A 1 139 ? -8.697 -7.917 -4.613 1.00 93.75 139 GLU A C 1
ATOM 1080 O O . GLU A 1 139 ? -8.084 -8.983 -4.547 1.00 93.75 139 GLU A O 1
ATOM 1085 N N . THR A 1 140 ? -8.333 -6.859 -3.881 1.00 95.06 140 THR A N 1
ATOM 1086 C CA . THR A 1 140 ? -7.200 -6.868 -2.941 1.00 95.06 140 THR A CA 1
ATOM 1087 C C . THR A 1 140 ? -7.424 -7.884 -1.821 1.00 95.06 140 THR A C 1
ATOM 1089 O O . THR A 1 140 ? -6.536 -8.686 -1.530 1.00 95.06 140 THR A O 1
ATOM 1092 N N . LYS A 1 141 ? -8.620 -7.892 -1.226 1.00 94.69 141 LYS A N 1
ATOM 1093 C CA . LYS A 1 141 ? -9.012 -8.801 -0.145 1.00 94.69 141 LYS A CA 1
ATOM 1094 C C . LYS A 1 141 ? -9.098 -10.256 -0.611 1.00 94.69 141 LYS A C 1
ATOM 1096 O O . LYS A 1 141 ? -8.651 -11.153 0.099 1.00 94.69 141 LYS A O 1
ATOM 1101 N N . GLU A 1 142 ? -9.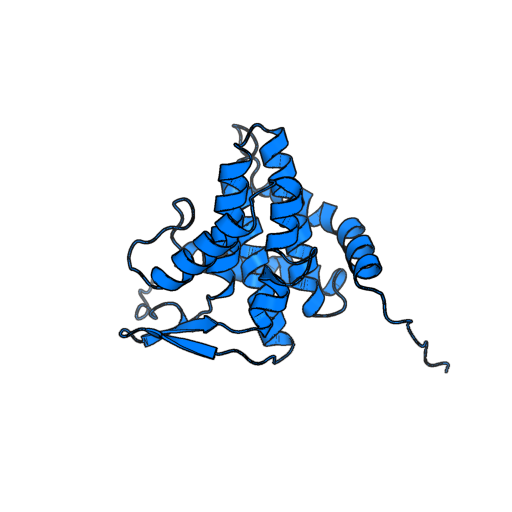642 -10.510 -1.798 1.00 92.12 142 GLU A N 1
ATOM 1102 C CA . GLU A 1 142 ? -9.690 -11.853 -2.392 1.00 92.12 142 GLU A CA 1
ATOM 1103 C C . GLU A 1 142 ? -8.280 -12.408 -2.618 1.00 92.12 142 GLU A C 1
ATOM 1105 O O . GLU A 1 142 ? -7.973 -13.531 -2.209 1.00 92.12 142 GLU A O 1
ATOM 1110 N N . CYS A 1 143 ? -7.387 -11.595 -3.188 1.00 88.94 143 CYS A N 1
ATOM 1111 C CA . CYS A 1 143 ? -5.983 -11.960 -3.343 1.00 88.94 143 CYS A CA 1
ATOM 1112 C C . CYS A 1 143 ? -5.284 -12.173 -1.994 1.00 88.94 143 CYS A C 1
ATOM 1114 O O . CYS A 1 143 ? -4.482 -13.106 -1.874 1.00 88.94 143 CYS A O 1
ATOM 1116 N N . TRP A 1 144 ? -5.595 -11.347 -0.986 1.00 91.31 144 TRP A N 1
ATOM 1117 C CA . TRP A 1 144 ? -5.086 -11.505 0.377 1.00 91.31 144 TRP A CA 1
ATOM 1118 C C . TRP A 1 144 ? -5.423 -12.893 0.938 1.00 91.31 144 TRP A C 1
ATOM 1120 O O . TRP A 1 144 ? -4.520 -13.681 1.221 1.00 91.31 144 TRP A O 1
ATOM 1130 N N . ASN A 1 145 ? -6.717 -13.217 0.985 1.00 88.19 145 ASN A N 1
ATOM 1131 C CA . ASN A 1 145 ? -7.239 -14.461 1.559 1.00 88.19 145 ASN A CA 1
ATOM 1132 C C . ASN A 1 145 ? -6.843 -15.718 0.760 1.00 88.19 145 ASN A C 1
ATOM 1134 O O . ASN A 1 145 ? -6.818 -16.821 1.300 1.00 88.19 145 ASN A O 1
ATOM 1138 N N . GLY A 1 146 ? -6.588 -15.583 -0.544 1.00 82.88 146 GLY A N 1
ATOM 1139 C CA . GLY A 1 146 ? -6.239 -16.712 -1.406 1.00 82.88 146 GLY A CA 1
ATOM 1140 C C . GLY A 1 146 ? -4.737 -16.982 -1.477 1.00 82.88 146 GLY A C 1
ATOM 1141 O O . GLY A 1 146 ? -4.247 -18.048 -1.093 1.00 82.88 146 GLY A O 1
ATOM 1142 N N . ILE A 1 147 ? -3.997 -16.027 -2.038 1.00 76.06 147 ILE A N 1
ATOM 1143 C CA . ILE A 1 147 ? -2.596 -16.217 -2.432 1.00 76.06 147 ILE A CA 1
ATOM 1144 C C . ILE A 1 147 ? -1.662 -15.783 -1.306 1.00 76.06 147 ILE A C 1
ATOM 1146 O O . ILE A 1 147 ? -0.687 -16.475 -0.992 1.00 76.06 147 ILE A O 1
ATOM 1150 N N . PHE A 1 148 ? -1.951 -14.639 -0.690 1.00 81.38 148 PHE A N 1
ATOM 1151 C CA . PHE A 1 148 ? -0.991 -13.992 0.190 1.00 81.38 148 PHE A CA 1
ATOM 1152 C C . PHE A 1 148 ? -0.968 -14.550 1.605 1.00 81.38 148 PHE A C 1
ATOM 1154 O O . PHE A 1 148 ? 0.120 -14.585 2.171 1.00 81.38 148 PHE A O 1
ATOM 1161 N N . ASP A 1 149 ? -2.067 -15.100 2.124 1.00 78.50 149 ASP A N 1
ATOM 1162 C CA . ASP A 1 149 ? -2.088 -15.786 3.426 1.00 78.50 149 ASP A CA 1
ATOM 1163 C C . ASP A 1 149 ? -1.026 -16.900 3.524 1.00 78.50 149 ASP A C 1
ATOM 1165 O O . ASP A 1 149 ? -0.315 -17.031 4.524 1.00 78.50 149 ASP A O 1
ATOM 1169 N N . ASN A 1 150 ? -0.820 -17.656 2.442 1.00 79.75 150 ASN A N 1
ATOM 1170 C CA . ASN A 1 150 ? 0.224 -18.683 2.385 1.00 79.75 150 ASN A CA 1
ATOM 1171 C C . ASN A 1 150 ? 1.639 -18.086 2.300 1.00 79.75 150 ASN A C 1
ATOM 1173 O O . ASN A 1 150 ? 2.593 -18.644 2.849 1.00 79.75 150 ASN A O 1
ATOM 1177 N N . MET A 1 151 ? 1.796 -16.956 1.606 1.00 81.50 151 MET A N 1
ATOM 1178 C CA . MET A 1 151 ? 3.086 -16.277 1.465 1.00 81.50 151 MET A CA 1
ATOM 1179 C C . MET A 1 151 ? 3.514 -15.606 2.769 1.00 81.50 151 MET A C 1
ATOM 1181 O O . MET A 1 151 ? 4.651 -15.798 3.198 1.00 81.50 151 MET A O 1
ATOM 1185 N N . ILE A 1 152 ? 2.616 -14.873 3.430 1.00 88.12 152 ILE A N 1
ATOM 1186 C CA . ILE A 1 152 ? 2.904 -14.235 4.717 1.00 88.12 152 ILE A CA 1
ATOM 1187 C C . ILE A 1 152 ? 3.192 -15.289 5.788 1.00 88.12 152 ILE A C 1
ATOM 1189 O O . ILE A 1 152 ? 4.142 -15.122 6.541 1.00 88.12 152 ILE A O 1
ATOM 1193 N N . ALA A 1 153 ? 2.486 -16.427 5.794 1.00 84.88 153 ALA A N 1
ATOM 1194 C CA . ALA A 1 153 ? 2.780 -17.530 6.714 1.00 84.88 153 ALA A CA 1
ATOM 1195 C C . ALA A 1 153 ? 4.175 -18.146 6.494 1.00 84.88 153 ALA A C 1
ATOM 1197 O O . ALA A 1 153 ? 4.771 -18.696 7.421 1.00 84.88 153 ALA A O 1
ATOM 1198 N N . ARG A 1 154 ? 4.704 -18.071 5.266 1.00 85.75 154 ARG A N 1
ATOM 1199 C CA . ARG A 1 154 ? 6.025 -18.603 4.916 1.00 85.75 154 ARG A CA 1
ATOM 1200 C C . ARG A 1 154 ? 7.156 -17.612 5.177 1.00 85.75 154 ARG A C 1
ATOM 1202 O O . ARG A 1 154 ? 8.236 -18.031 5.591 1.00 85.75 154 ARG A O 1
ATOM 1209 N N . TYR A 1 155 ? 6.942 -16.338 4.860 1.00 88.38 155 TYR A N 1
ATOM 1210 C CA . TYR A 1 155 ? 8.006 -15.334 4.805 1.00 88.38 155 TYR A CA 1
ATOM 1211 C C . TYR A 1 155 ? 7.984 -14.345 5.965 1.00 88.38 155 TYR A C 1
ATOM 1213 O O . TYR A 1 155 ? 9.031 -13.785 6.272 1.00 88.38 155 TYR A O 1
ATOM 1221 N N . CYS A 1 156 ? 6.849 -14.137 6.625 1.00 92.50 156 CYS A N 1
ATOM 1222 C CA . CYS A 1 156 ? 6.726 -13.202 7.737 1.00 92.50 156 CYS A CA 1
ATOM 1223 C C . CYS A 1 156 ? 6.658 -13.968 9.063 1.00 92.50 156 CYS A C 1
ATOM 1225 O O . CYS A 1 156 ? 5.930 -14.952 9.181 1.00 92.50 156 CYS A O 1
ATOM 1227 N N . MET A 1 157 ? 7.402 -13.525 10.080 1.00 93.25 157 MET A N 1
ATOM 1228 C CA . MET A 1 157 ? 7.323 -14.125 11.419 1.00 93.25 157 MET A CA 1
ATOM 1229 C C . MET A 1 157 ? 6.228 -13.493 12.280 1.00 93.25 157 MET A C 1
ATOM 1231 O O . MET A 1 157 ? 5.713 -14.144 13.189 1.00 93.25 157 MET A O 1
ATOM 1235 N N . THR A 1 158 ? 5.875 -12.235 12.010 1.00 94.19 158 THR A N 1
ATOM 1236 C CA . THR A 1 158 ? 4.870 -11.477 12.763 1.00 94.19 158 THR A CA 1
ATOM 1237 C C . THR A 1 158 ? 3.979 -10.650 11.832 1.00 94.19 158 THR A C 1
ATOM 1239 O O . THR A 1 158 ? 4.405 -10.326 10.721 1.00 94.19 158 THR A O 1
ATOM 1242 N N . PRO A 1 159 ? 2.765 -10.256 12.264 1.00 95.31 159 PRO A N 1
ATOM 1243 C CA . PRO A 1 159 ? 1.906 -9.385 11.463 1.00 95.31 159 PRO A CA 1
ATOM 1244 C C . PRO A 1 159 ? 2.527 -8.034 11.110 1.00 95.31 159 PRO A C 1
ATOM 1246 O O . PRO A 1 159 ? 2.297 -7.510 10.025 1.00 95.31 159 PRO A O 1
ATOM 1249 N N . SER A 1 160 ? 3.390 -7.506 11.979 1.00 95.06 160 SER A N 1
ATOM 1250 C CA . SER A 1 160 ? 4.130 -6.264 11.733 1.00 95.06 160 SER A CA 1
ATOM 1251 C C . SER A 1 160 ? 5.084 -6.338 10.533 1.00 95.06 160 SER A C 1
ATOM 1253 O O . SER A 1 160 ? 5.526 -5.301 10.049 1.00 95.06 160 SER A O 1
ATOM 1255 N N . GLU A 1 161 ? 5.399 -7.536 10.034 1.00 95.44 161 GLU A N 1
ATOM 1256 C CA . GLU A 1 161 ? 6.235 -7.732 8.844 1.00 95.44 161 GLU A CA 1
ATOM 1257 C C . GLU A 1 161 ? 5.440 -7.731 7.534 1.00 95.44 161 GLU A C 1
ATOM 1259 O O . GLU A 1 161 ? 6.042 -7.604 6.468 1.00 95.44 161 GLU A O 1
ATOM 1264 N N . TRP A 1 162 ? 4.109 -7.867 7.573 1.00 95.56 162 TRP A N 1
ATOM 1265 C CA . TRP A 1 162 ? 3.302 -7.887 6.348 1.00 95.56 162 TRP A CA 1
ATOM 1266 C C . TRP A 1 162 ? 3.394 -6.567 5.572 1.00 95.56 162 TRP A C 1
ATOM 1268 O O . TRP A 1 162 ? 3.666 -6.620 4.370 1.00 95.56 162 TRP A O 1
ATOM 1278 N N . PRO A 1 163 ? 3.257 -5.384 6.212 1.00 96.19 163 PRO A N 1
ATOM 1279 C CA . PRO A 1 163 ? 3.408 -4.110 5.514 1.00 96.19 163 PRO A CA 1
ATOM 1280 C C . PRO A 1 163 ? 4.807 -3.941 4.920 1.00 96.19 163 PRO A C 1
ATOM 1282 O O . PRO A 1 163 ? 4.933 -3.432 3.813 1.00 96.19 163 PRO A O 1
ATOM 1285 N N . LEU A 1 164 ? 5.850 -4.428 5.604 1.00 95.62 164 LEU A N 1
ATOM 1286 C CA . LEU A 1 164 ? 7.227 -4.385 5.101 1.00 95.62 164 LEU A CA 1
ATOM 1287 C C . LEU A 1 164 ? 7.375 -5.215 3.822 1.00 95.62 164 LEU A C 1
ATOM 1289 O O . LEU A 1 164 ? 7.878 -4.716 2.817 1.00 95.62 164 LEU A O 1
ATOM 1293 N N . LEU A 1 165 ? 6.894 -6.464 3.829 1.00 95.06 165 LEU A N 1
ATOM 1294 C CA . LEU A 1 165 ? 6.958 -7.342 2.659 1.00 95.06 165 LEU A CA 1
ATOM 1295 C C . LEU A 1 165 ? 6.247 -6.712 1.455 1.00 95.06 165 LEU A C 1
ATOM 1297 O O . LEU A 1 165 ? 6.822 -6.642 0.370 1.00 95.06 165 LEU A O 1
ATOM 1301 N N . PHE A 1 166 ? 5.013 -6.238 1.635 1.00 96.06 166 PHE A N 1
ATOM 1302 C CA . PHE A 1 166 ? 4.247 -5.657 0.531 1.00 96.06 166 PHE A CA 1
ATOM 1303 C C . PHE A 1 166 ? 4.740 -4.265 0.121 1.00 96.06 166 PHE A C 1
ATOM 1305 O O . PHE A 1 166 ? 4.656 -3.932 -1.059 1.00 96.06 166 PHE A O 1
ATOM 1312 N N . GLY A 1 167 ? 5.332 -3.494 1.037 1.00 96.50 167 GLY A N 1
ATOM 1313 C CA . GLY A 1 167 ? 6.056 -2.260 0.724 1.00 96.50 167 GLY A CA 1
ATOM 1314 C C . GLY A 1 167 ? 7.256 -2.516 -0.191 1.00 96.50 167 GLY A C 1
ATOM 1315 O O . GLY A 1 167 ? 7.384 -1.863 -1.225 1.00 96.50 167 GLY A O 1
ATOM 1316 N N . ILE A 1 168 ? 8.068 -3.537 0.114 1.00 95.75 168 ILE A N 1
ATOM 1317 C CA . ILE A 1 168 ? 9.188 -3.978 -0.737 1.00 95.75 168 ILE A CA 1
ATOM 1318 C C . ILE A 1 168 ? 8.680 -4.427 -2.113 1.00 95.75 168 ILE A C 1
ATOM 1320 O O . ILE A 1 168 ? 9.250 -4.056 -3.140 1.00 95.75 168 ILE A O 1
ATOM 1324 N N . VAL A 1 169 ? 7.602 -5.213 -2.166 1.00 95.88 169 VAL A N 1
ATOM 1325 C CA . VAL A 1 169 ? 7.021 -5.668 -3.441 1.00 95.88 169 VAL A CA 1
ATOM 1326 C C . VAL A 1 169 ? 6.530 -4.486 -4.278 1.00 95.88 169 VAL A C 1
ATOM 1328 O O . VAL A 1 169 ? 6.865 -4.404 -5.459 1.00 95.88 169 VAL A O 1
ATOM 1331 N N . ALA A 1 170 ? 5.797 -3.547 -3.675 1.00 97.62 170 ALA A N 1
ATOM 1332 C CA . ALA A 1 170 ? 5.325 -2.347 -4.359 1.00 97.62 170 ALA A CA 1
ATOM 1333 C C . ALA A 1 170 ? 6.492 -1.478 -4.851 1.00 97.62 170 ALA A C 1
ATOM 1335 O O . ALA A 1 170 ? 6.480 -1.038 -5.997 1.00 97.62 170 ALA A O 1
ATOM 1336 N N . GLN A 1 171 ? 7.538 -1.297 -4.040 1.00 97.19 171 GLN A N 1
ATOM 1337 C CA . GLN A 1 171 ? 8.759 -0.592 -4.438 1.00 97.19 171 GLN A CA 1
ATOM 1338 C C . GLN A 1 171 ? 9.412 -1.233 -5.669 1.00 97.19 171 GLN A C 1
ATOM 1340 O O . GLN A 1 171 ? 9.783 -0.521 -6.598 1.00 97.19 171 GLN A O 1
ATOM 1345 N N . ASN A 1 172 ? 9.519 -2.565 -5.713 1.00 97.25 172 ASN A N 1
ATOM 1346 C CA . ASN A 1 172 ? 10.091 -3.275 -6.861 1.00 97.25 172 ASN A CA 1
ATOM 1347 C C . ASN A 1 172 ? 9.235 -3.112 -8.125 1.00 97.25 172 ASN A C 1
ATOM 1349 O O . ASN A 1 172 ? 9.773 -2.853 -9.199 1.00 97.25 172 ASN A O 1
ATOM 1353 N N . ILE A 1 173 ? 7.909 -3.223 -8.008 1.00 97.81 173 ILE A N 1
ATOM 1354 C CA . ILE A 1 173 ? 6.995 -3.023 -9.142 1.00 97.81 173 ILE A CA 1
ATOM 1355 C C . ILE A 1 173 ? 7.030 -1.579 -9.642 1.00 97.81 173 ILE A C 1
ATOM 1357 O O . ILE A 1 173 ? 7.033 -1.356 -10.853 1.00 97.81 173 ILE A O 1
ATOM 1361 N N . VAL A 1 174 ? 7.125 -0.603 -8.738 1.00 98.06 174 VAL A N 1
ATOM 1362 C CA . VAL A 1 174 ? 7.346 0.797 -9.106 1.00 98.06 174 VAL A CA 1
ATOM 1363 C C . VAL A 1 174 ? 8.674 0.946 -9.841 1.00 98.06 174 VAL A C 1
ATOM 1365 O O . VAL A 1 174 ? 8.667 1.496 -10.934 1.00 98.06 174 VAL A O 1
ATOM 1368 N N . SER A 1 175 ? 9.785 0.402 -9.338 1.00 97.50 175 SER A N 1
ATOM 1369 C CA . SER A 1 175 ? 11.076 0.440 -10.044 1.00 97.50 175 SER A CA 1
ATOM 1370 C C . SER A 1 175 ? 10.990 -0.144 -11.458 1.00 97.50 175 SER A C 1
ATOM 1372 O O . SER A 1 175 ? 11.431 0.504 -12.403 1.00 97.50 175 SER A O 1
ATOM 1374 N N . ILE A 1 176 ? 10.335 -1.298 -11.631 1.00 96.50 176 ILE A N 1
ATOM 1375 C CA . ILE A 1 176 ? 10.090 -1.905 -12.952 1.00 96.50 176 ILE A CA 1
ATOM 1376 C C . ILE A 1 176 ? 9.276 -0.961 -13.852 1.00 96.50 176 ILE A C 1
ATOM 1378 O O . ILE A 1 176 ? 9.592 -0.790 -15.029 1.00 96.50 176 ILE A O 1
ATOM 1382 N N . ALA A 1 177 ? 8.234 -0.319 -13.316 1.00 97.00 177 ALA A N 1
ATOM 1383 C CA . ALA A 1 177 ? 7.441 0.655 -14.062 1.00 97.00 177 ALA A CA 1
ATOM 1384 C C . ALA A 1 177 ? 8.288 1.859 -14.511 1.00 97.00 177 ALA A C 1
ATOM 1386 O O . ALA A 1 177 ? 8.166 2.300 -15.655 1.00 97.00 177 ALA A O 1
ATOM 1387 N N . LEU A 1 178 ? 9.157 2.373 -13.634 1.00 97.38 178 LEU A N 1
ATOM 1388 C CA . LEU A 1 178 ? 10.058 3.491 -13.929 1.00 97.38 178 LEU A CA 1
ATOM 1389 C C . LEU A 1 178 ? 11.090 3.129 -15.000 1.00 97.38 178 LEU A C 1
ATOM 1391 O O . LEU A 1 178 ? 11.307 3.910 -15.924 1.00 97.38 178 LEU A O 1
ATOM 1395 N N . GLU A 1 179 ? 11.685 1.939 -14.914 1.00 96.44 179 GLU A N 1
ATOM 1396 C CA . GLU A 1 179 ? 12.586 1.398 -15.940 1.00 96.44 179 GLU A CA 1
ATOM 1397 C C . GLU A 1 179 ? 11.874 1.247 -17.294 1.00 96.44 179 GLU A C 1
ATOM 1399 O O . GLU A 1 179 ? 12.465 1.508 -18.342 1.00 96.44 179 GLU A O 1
ATOM 1404 N N . GLY A 1 180 ? 10.580 0.913 -17.270 1.00 94.56 180 GLY A N 1
ATOM 1405 C CA . GLY A 1 180 ? 9.696 0.890 -18.437 1.00 94.56 180 GLY A CA 1
ATOM 1406 C C . GLY A 1 180 ? 9.257 2.269 -18.953 1.00 94.56 180 GLY A C 1
ATOM 1407 O O . GLY A 1 180 ? 8.504 2.339 -19.922 1.00 94.56 180 GLY A O 1
ATOM 1408 N N . GLY A 1 181 ? 9.706 3.366 -18.333 1.00 95.44 181 GLY A N 1
ATOM 1409 C CA . GLY A 1 181 ? 9.424 4.738 -18.764 1.00 95.44 181 GLY A CA 1
ATOM 1410 C C . GLY A 1 181 ? 8.203 5.394 -18.114 1.00 95.44 181 GLY A C 1
ATOM 1411 O O . GLY A 1 181 ? 7.765 6.449 -18.580 1.00 95.44 181 GLY A O 1
ATOM 1412 N N . ALA A 1 182 ? 7.639 4.815 -17.048 1.00 96.00 182 ALA A N 1
ATOM 1413 C CA . ALA A 1 182 ? 6.566 5.464 -16.298 1.00 96.00 182 ALA A CA 1
ATOM 1414 C C . ALA A 1 182 ? 7.055 6.790 -15.669 1.00 96.00 182 ALA A C 1
ATOM 1416 O O . ALA A 1 182 ? 8.178 6.859 -15.160 1.00 96.00 182 ALA A O 1
ATOM 1417 N N . PRO A 1 183 ? 6.236 7.862 -15.652 1.00 96.31 183 PRO A N 1
ATOM 1418 C CA . PRO A 1 183 ? 6.653 9.138 -15.077 1.00 96.31 183 PRO A CA 1
ATOM 1419 C C . PRO A 1 183 ? 6.892 9.015 -13.568 1.00 96.31 183 PRO A C 1
ATOM 1421 O O . PRO A 1 183 ? 5.974 8.678 -12.817 1.00 96.31 183 PRO A O 1
ATOM 1424 N N . LYS A 1 184 ? 8.116 9.322 -13.124 1.00 96.50 184 LYS A N 1
ATOM 1425 C CA . LYS A 1 184 ? 8.589 9.089 -11.749 1.00 96.50 184 LYS A CA 1
ATOM 1426 C C . LYS A 1 184 ? 7.690 9.684 -10.669 1.00 96.50 184 LYS A C 1
ATOM 1428 O O . LYS A 1 184 ? 7.168 8.963 -9.820 1.00 96.50 184 LYS A O 1
ATOM 1433 N N . GLU A 1 185 ? 7.463 10.989 -10.746 1.00 95.00 185 GLU A N 1
ATOM 1434 C CA . GLU A 1 185 ? 6.670 11.730 -9.766 1.00 95.00 185 GLU A CA 1
ATOM 1435 C C . GLU A 1 185 ? 5.201 11.278 -9.755 1.00 95.00 185 GLU A C 1
ATOM 1437 O O . GLU A 1 185 ? 4.650 10.980 -8.697 1.00 95.00 185 GLU A O 1
ATOM 1442 N N . ALA A 1 186 ? 4.575 11.148 -10.931 1.00 95.81 186 ALA A N 1
ATOM 1443 C CA . ALA A 1 186 ? 3.174 10.734 -11.036 1.00 95.81 186 ALA A CA 1
ATOM 1444 C C . ALA A 1 186 ? 2.953 9.305 -10.514 1.00 95.81 186 ALA A C 1
ATOM 1446 O O . ALA A 1 186 ? 1.959 9.044 -9.839 1.00 95.81 186 ALA A O 1
ATOM 1447 N N . THR A 1 187 ? 3.896 8.398 -10.781 1.00 97.56 187 THR A N 1
ATOM 1448 C CA . THR A 1 187 ? 3.859 7.014 -10.284 1.00 97.56 187 THR A CA 1
ATOM 1449 C C . THR A 1 187 ? 3.970 6.981 -8.763 1.00 97.56 187 THR A C 1
ATOM 1451 O O . THR A 1 187 ? 3.203 6.274 -8.109 1.00 97.56 187 THR A O 1
ATOM 1454 N N . GLY A 1 188 ? 4.866 7.785 -8.182 1.00 97.50 188 GLY A N 1
ATOM 1455 C CA . GLY A 1 188 ? 5.005 7.890 -6.729 1.00 97.50 188 GLY A CA 1
ATOM 1456 C C . GLY A 1 188 ? 3.768 8.474 -6.051 1.00 97.50 188 GLY A C 1
ATOM 1457 O O . GLY A 1 188 ? 3.284 7.902 -5.076 1.00 97.50 188 GLY A O 1
ATOM 1458 N N . LYS A 1 189 ? 3.203 9.557 -6.603 1.00 97.50 189 LYS A N 1
ATOM 1459 C CA . LYS A 1 189 ? 1.962 10.173 -6.101 1.00 97.50 189 LYS A CA 1
ATOM 1460 C C . LYS A 1 189 ? 0.788 9.198 -6.136 1.00 97.50 189 LYS A C 1
ATOM 1462 O O . LYS A 1 189 ? 0.096 9.053 -5.134 1.00 97.50 189 LYS A O 1
ATOM 1467 N N . LEU A 1 190 ? 0.606 8.501 -7.260 1.00 97.75 190 LEU A N 1
ATOM 1468 C CA . LEU A 1 190 ? -0.431 7.481 -7.414 1.00 97.75 190 LEU A CA 1
ATOM 1469 C C . LEU A 1 190 ? -0.262 6.354 -6.389 1.00 97.75 190 LEU A C 1
ATOM 1471 O O . LEU A 1 190 ? -1.220 5.984 -5.718 1.00 97.75 190 LEU A O 1
ATOM 1475 N N . SER A 1 191 ? 0.956 5.831 -6.251 1.00 98.19 191 SER A N 1
ATOM 1476 C CA . SER A 1 191 ? 1.253 4.737 -5.322 1.00 98.19 191 SER A CA 1
ATOM 1477 C C . SER A 1 191 ? 0.945 5.132 -3.877 1.00 98.19 191 SER A C 1
ATOM 1479 O O . SER A 1 191 ? 0.280 4.389 -3.159 1.00 98.19 191 SER A O 1
ATOM 1481 N N . ALA A 1 192 ? 1.382 6.326 -3.464 1.00 97.69 192 ALA A N 1
ATOM 1482 C CA . ALA A 1 192 ? 1.123 6.849 -2.129 1.00 97.69 192 ALA A CA 1
ATOM 1483 C C . ALA A 1 192 ? -0.376 7.082 -1.883 1.00 97.69 192 ALA A C 1
ATOM 1485 O O . ALA A 1 192 ? -0.881 6.674 -0.841 1.00 97.69 192 ALA A O 1
ATOM 1486 N N . GLU A 1 193 ? -1.100 7.683 -2.835 1.00 97.62 193 GLU A N 1
ATOM 1487 C CA . GLU A 1 193 ? -2.553 7.902 -2.743 1.00 97.62 193 GLU A CA 1
ATOM 1488 C C . GLU A 1 193 ? -3.302 6.579 -2.553 1.00 97.62 193 GLU A C 1
ATOM 1490 O O . GLU A 1 193 ? -4.108 6.455 -1.632 1.00 97.62 193 GLU A O 1
ATOM 1495 N N . VAL A 1 194 ? -2.968 5.561 -3.351 1.00 98.19 194 VAL A N 1
ATOM 1496 C CA . VAL A 1 194 ? -3.560 4.224 -3.231 1.00 98.19 194 VAL A CA 1
ATOM 1497 C C . VAL A 1 194 ? -3.232 3.592 -1.877 1.00 98.19 194 VAL A C 1
ATOM 1499 O O . VAL A 1 194 ? -4.149 3.157 -1.186 1.00 98.19 194 VAL A O 1
ATOM 1502 N N . MET A 1 195 ? -1.961 3.561 -1.458 1.00 98.06 195 MET A N 1
ATOM 1503 C CA . MET A 1 195 ? -1.563 2.980 -0.166 1.00 98.06 195 MET A CA 1
ATOM 1504 C C . MET A 1 195 ? -2.285 3.652 1.003 1.00 98.06 195 MET A C 1
ATOM 1506 O O . MET A 1 195 ? -2.815 2.977 1.888 1.00 98.06 195 MET A O 1
ATOM 1510 N N . ILE A 1 196 ? -2.322 4.987 0.999 1.00 97.19 196 ILE A N 1
ATOM 1511 C CA . ILE A 1 196 ? -2.952 5.768 2.058 1.00 97.19 196 ILE A CA 1
ATOM 1512 C C . ILE A 1 196 ? -4.443 5.474 2.100 1.00 97.19 196 ILE A C 1
ATOM 1514 O O . ILE A 1 196 ? -4.935 5.128 3.171 1.00 97.19 196 ILE A O 1
ATOM 1518 N N . TYR A 1 197 ? -5.145 5.560 0.971 1.00 96.81 197 TYR A N 1
ATOM 1519 C CA . TYR A 1 197 ? -6.588 5.345 0.920 1.00 96.81 197 TYR A CA 1
ATOM 1520 C C . TYR A 1 197 ? -6.959 3.913 1.326 1.00 96.81 197 TYR A C 1
ATOM 1522 O O . TYR A 1 197 ? -7.786 3.715 2.213 1.00 96.81 197 TYR A O 1
ATOM 1530 N N . MET A 1 198 ? -6.289 2.914 0.748 1.00 97.06 198 MET A N 1
ATOM 1531 C CA . MET A 1 198 ? -6.566 1.496 1.001 1.00 97.06 198 MET A CA 1
ATOM 1532 C C . MET A 1 198 ? -6.265 1.075 2.444 1.00 97.06 198 MET A C 1
ATOM 1534 O O . MET A 1 198 ? -6.925 0.181 2.963 1.00 97.06 198 MET A O 1
ATOM 1538 N N . SER A 1 199 ? -5.342 1.755 3.134 1.00 96.75 199 SER A N 1
ATOM 1539 C CA . SER A 1 199 ? -5.062 1.507 4.559 1.00 96.75 199 SER A CA 1
ATOM 1540 C C . SER A 1 199 ? -6.190 1.907 5.517 1.00 96.75 199 SER A C 1
ATOM 1542 O O . SER A 1 199 ? -6.103 1.619 6.711 1.00 96.75 199 SER A O 1
ATOM 1544 N N . LYS A 1 200 ? -7.209 2.625 5.027 1.00 95.81 200 LYS A N 1
ATOM 1545 C CA . LYS A 1 200 ? -8.334 3.129 5.830 1.00 95.81 200 LYS A CA 1
ATOM 1546 C C . LYS A 1 200 ? -9.625 2.344 5.604 1.00 95.81 200 LYS A C 1
ATOM 1548 O O . LYS A 1 200 ? -10.631 2.686 6.226 1.00 95.81 200 LYS A O 1
ATOM 1553 N N . LEU A 1 201 ? -9.605 1.358 4.707 1.00 94.75 201 LEU A N 1
ATOM 1554 C CA . LEU A 1 201 ? -10.784 0.614 4.281 1.00 94.75 201 LEU A CA 1
ATOM 1555 C C . LEU A 1 201 ? -10.892 -0.737 4.982 1.00 94.75 201 LEU A C 1
ATOM 1557 O O . LEU A 1 201 ? -9.895 -1.428 5.182 1.00 94.75 201 LEU A O 1
ATOM 1561 N N . ASP A 1 202 ? -12.130 -1.126 5.245 1.00 92.88 202 ASP A N 1
ATOM 1562 C CA . ASP A 1 202 ? -12.544 -2.467 5.643 1.00 92.88 202 ASP A CA 1
ATOM 1563 C C . ASP A 1 202 ? -13.929 -2.773 5.041 1.00 92.88 202 ASP A C 1
ATOM 1565 O O . ASP A 1 202 ? -14.493 -1.945 4.324 1.00 92.88 202 ASP A O 1
ATOM 1569 N N . ASP A 1 203 ? -14.510 -3.932 5.347 1.00 91.75 203 ASP A N 1
ATOM 1570 C CA . ASP A 1 203 ? -15.857 -4.302 4.895 1.00 91.75 203 ASP A CA 1
ATOM 1571 C C . ASP A 1 203 ? -16.910 -3.248 5.276 1.00 91.75 203 ASP A C 1
ATOM 1573 O O . ASP A 1 203 ? -17.728 -2.854 4.444 1.00 91.75 203 ASP A O 1
ATOM 1577 N N . ASP A 1 204 ? -16.830 -2.716 6.500 1.00 91.12 204 ASP A N 1
ATOM 1578 C CA . ASP A 1 204 ? -17.722 -1.669 7.020 1.00 91.12 204 ASP A CA 1
ATOM 1579 C C . ASP A 1 204 ? -17.547 -0.302 6.317 1.00 91.12 204 ASP A C 1
ATOM 1581 O O . ASP A 1 204 ? -18.319 0.633 6.559 1.00 91.12 204 ASP A O 1
ATOM 1585 N N . SER A 1 205 ? -16.531 -0.143 5.462 1.00 91.38 205 SER A N 1
ATOM 1586 C CA . SER A 1 205 ? -16.311 1.079 4.673 1.00 91.38 205 SER A CA 1
ATOM 1587 C C . SER A 1 205 ? -17.234 1.195 3.469 1.00 91.38 205 SER A C 1
ATOM 1589 O O . SER A 1 205 ? -17.279 2.247 2.828 1.00 91.38 205 SER A O 1
ATOM 1591 N N . PHE A 1 206 ? -17.978 0.140 3.162 1.00 89.19 206 PHE A N 1
ATOM 1592 C CA . PHE A 1 206 ? -18.912 0.109 2.054 1.00 89.19 206 PHE A CA 1
ATOM 1593 C C . PHE A 1 206 ? -20.319 -0.081 2.590 1.00 89.19 206 PHE A C 1
ATOM 1595 O O . PHE A 1 206 ? -20.545 -0.802 3.562 1.00 89.19 206 PHE A O 1
ATOM 1602 N N . LEU A 1 207 ? -21.278 0.587 1.953 1.00 79.19 207 LEU A N 1
ATOM 1603 C CA . LEU A 1 207 ? -22.669 0.255 2.202 1.00 79.19 207 LEU A CA 1
ATOM 1604 C C . LEU A 1 207 ? -22.845 -1.200 1.768 1.00 79.19 207 LEU A C 1
ATOM 1606 O O . LEU A 1 207 ? -22.386 -1.598 0.696 1.00 79.19 207 LEU A O 1
ATOM 1610 N N . THR A 1 208 ? -23.448 -2.006 2.636 1.00 63.56 208 THR A N 1
ATOM 1611 C CA . THR A 1 208 ? -23.928 -3.314 2.215 1.00 63.56 208 THR A CA 1
ATOM 1612 C C . THR A 1 208 ? -25.038 -3.031 1.223 1.0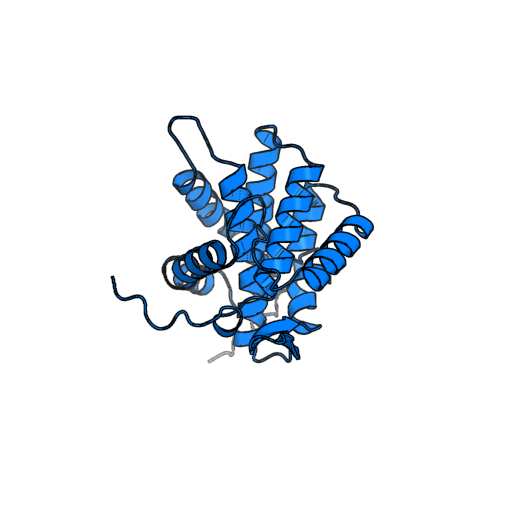0 63.56 208 THR A C 1
ATOM 1614 O O . THR A 1 208 ? -26.142 -2.647 1.606 1.00 63.56 208 THR A O 1
ATOM 1617 N N . ASP A 1 209 ? -24.726 -3.146 -0.066 1.00 52.03 209 ASP A N 1
ATOM 1618 C CA . ASP A 1 209 ? -25.767 -3.298 -1.066 1.00 52.03 209 ASP A CA 1
ATOM 1619 C C . ASP A 1 209 ? -26.609 -4.470 -0.565 1.00 52.03 209 ASP A C 1
ATOM 1621 O O . ASP A 1 209 ? -26.084 -5.569 -0.352 1.00 52.03 209 ASP A O 1
ATOM 1625 N N . GLY A 1 210 ? -27.879 -4.210 -0.244 1.00 45.78 210 GLY A N 1
ATOM 1626 C CA . GLY A 1 210 ? -28.813 -5.283 0.050 1.00 45.78 210 GLY A CA 1
ATOM 1627 C C . GLY A 1 210 ? -28.700 -6.266 -1.101 1.00 45.78 210 GLY A C 1
ATOM 1628 O O . GLY A 1 210 ? -28.942 -5.859 -2.228 1.00 45.78 210 GLY A O 1
ATOM 1629 N N . GLU A 1 211 ? -28.228 -7.477 -0.797 1.00 38.47 211 GLU A N 1
ATOM 1630 C CA . GLU A 1 211 ? -27.919 -8.576 -1.711 1.00 38.47 211 GLU A CA 1
ATOM 1631 C C . GLU A 1 211 ? -28.559 -8.407 -3.100 1.00 38.47 211 GLU A C 1
ATOM 1633 O O . GLU A 1 211 ? -29.662 -8.903 -3.352 1.00 38.47 211 GLU A O 1
ATOM 1638 N N . GLU A 1 212 ? -27.873 -7.736 -4.032 1.00 39.28 212 GLU A N 1
ATOM 1639 C CA . GLU A 1 212 ? -28.187 -7.918 -5.445 1.00 39.28 212 GLU A CA 1
ATOM 1640 C C . GLU A 1 212 ? -27.647 -9.295 -5.822 1.00 39.28 212 GLU A C 1
ATOM 1642 O O . GLU A 1 212 ? -26.495 -9.501 -6.206 1.00 39.28 212 GLU A O 1
ATOM 1647 N N . SER A 1 213 ? -28.521 -10.263 -5.562 1.00 35.34 213 SER A N 1
ATOM 1648 C CA . SER A 1 213 ? -28.480 -11.627 -6.051 1.00 35.34 213 SER A CA 1
ATOM 1649 C C . SER A 1 213 ? -28.220 -11.614 -7.557 1.00 35.34 213 SER A C 1
ATOM 1651 O O . SER A 1 213 ? -28.966 -11.007 -8.325 1.00 35.34 213 SER A O 1
ATOM 1653 N N . ILE A 1 214 ? -27.134 -12.285 -7.949 1.00 37.12 214 ILE A N 1
ATOM 1654 C CA . ILE A 1 214 ? -26.875 -12.715 -9.329 1.00 37.12 214 ILE A CA 1
ATOM 1655 C C . ILE A 1 214 ? -27.962 -13.710 -9.746 1.00 37.12 214 ILE A C 1
ATOM 1657 O O . ILE A 1 214 ? -28.287 -14.593 -8.915 1.00 37.12 214 ILE A O 1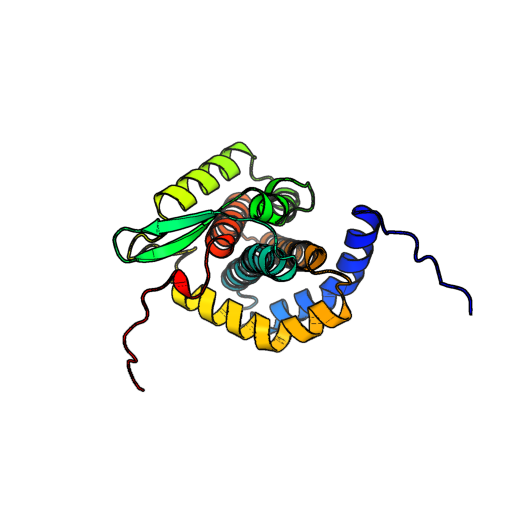
#

Foldseek 3Di:
DDPPPPPDDDPVRLLVLLLVQLVVVLVVLLVVQQDPVGGPLVVSLLLLLLLLLLLLLVLCVQVVHDWDWDADPVGFTWTHDDSSCVQQPVDCLRLLNLLCVQLVADPVLLVVLLVVLVVCQLPPPDAQSNHDLVVSLVVSVVCCVPPVVVVCVVRPPGSSCSSSSSSSSSSVSLNVVVVVPNRRNVSSSSSSNSSSNSNTDDPSNDDPPPDPDD

Nearest PDB structures (foldseek):
  6gyh-assembly1_A  TM=2.249E-01  e=1.751E-01  Coccomyxa subellipsoidea C-169
  4wav-assembly1_A  TM=2.209E-01  e=2.707E-01  Haloquadratum walsbyi C23
  4wav-assembly2_B  TM=2.191E-01  e=3.447E-01  Haloquadratum walsbyi C23